Protein AF-A0A8H3IKP8-F1 (afdb_monomer)

pLDDT: mean 83.26, std 14.82, range [38.84, 97.38]

Secondary structure (DSSP, 8-state):
-EEEE-SSSEEE--TTS-GGGGSPPTTSTTTTT--EEEE--TTS-EEEEEEE-SSHHHHHHHHHHHTHHHH-HHHHHHH-S-HHHHHHHHHHTSTTGGGGEEEEPGGGTS-BGGG--TT-SEEE-TT--HHHHHHHHHHHHHHHHH-TTSS--GGGSTTHHHHHHHHHHHHHHHHHHHHHHHHHHHHHHHHHHHHHHHHHHHSSS---

Solvent-accessible surface area (backbone atoms only — not comparable to full-atom values): 11760 Å² total; per-residue (Å²): 112,52,78,56,67,46,88,66,51,54,47,78,50,10,87,55,47,64,74,68,72,80,48,68,51,89,87,39,85,54,36,89,51,52,28,36,43,39,28,57,55,100,80,54,52,48,68,53,35,40,42,40,36,86,47,73,66,36,54,53,50,52,51,53,37,73,41,31,67,80,80,35,51,75,57,47,74,70,33,60,91,54,43,67,46,37,33,47,43,57,40,53,74,30,86,79,55,29,76,22,50,46,80,47,72,28,56,61,60,55,9,44,65,94,60,50,52,75,34,29,35,30,36,33,49,78,94,58,52,73,84,56,38,53,61,51,52,49,52,48,50,53,49,50,74,71,38,86,60,26,59,35,46,63,88,66,26,84,61,49,62,62,51,50,52,50,49,54,51,52,52,48,52,54,53,51,53,54,53,51,56,51,51,53,55,47,53,57,48,56,60,50,56,58,53,57,55,56,55,63,63,67,71,75,77,81,86,131

Mean predicted aligned error: 9.46 Å

Radius of gyration: 23.86 Å; Cα contacts (8 Å, |Δi|>4): 236; chains: 1; bounding box: 37×77×67 Å

Structure (mmCIF, N/CA/C/O backbone):
data_AF-A0A8H3IKP8-F1
#
_entry.id   AF-A0A8H3IKP8-F1
#
loop_
_atom_site.group_PDB
_atom_site.id
_atom_site.type_symbol
_atom_site.label_atom_id
_atom_site.label_alt_id
_atom_site.label_comp_id
_atom_site.label_asym_id
_atom_site.label_entity_id
_atom_site.label_seq_id
_atom_site.pdbx_PDB_ins_code
_atom_site.Cartn_x
_atom_site.Cartn_y
_atom_site.Cartn_z
_atom_site.occupancy
_atom_site.B_iso_or_equiv
_atom_site.auth_seq_id
_atom_site.auth_comp_id
_atom_site.auth_asym_id
_atom_site.auth_atom_id
_atom_site.pdbx_PDB_model_num
ATOM 1 N N . MET A 1 1 ? 2.768 -10.582 9.065 1.00 49.75 1 MET A N 1
ATOM 2 C CA . MET A 1 1 ? 2.981 -9.660 7.931 1.00 49.75 1 MET A CA 1
ATOM 3 C C . MET A 1 1 ? 3.853 -8.552 8.453 1.00 49.75 1 MET A C 1
ATOM 5 O O . MET A 1 1 ? 3.671 -8.185 9.607 1.00 49.75 1 MET A O 1
ATOM 9 N N . GLU A 1 2 ? 4.776 -8.077 7.634 1.00 52.59 2 GLU A N 1
ATOM 10 C CA . GLU A 1 2 ? 5.599 -6.908 7.942 1.00 52.59 2 GLU A CA 1
ATOM 11 C C . GLU A 1 2 ? 5.164 -5.758 7.028 1.00 52.59 2 GLU A C 1
ATOM 13 O O . GLU A 1 2 ? 4.708 -5.990 5.902 1.00 52.59 2 GLU A O 1
ATOM 18 N N . LYS A 1 3 ? 5.223 -4.534 7.557 1.00 59.28 3 LYS A N 1
ATOM 19 C CA . LYS A 1 3 ? 4.848 -3.301 6.859 1.00 59.28 3 LYS A CA 1
ATOM 20 C C . LYS A 1 3 ? 6.128 -2.620 6.378 1.00 59.28 3 LYS A C 1
ATOM 22 O O . LYS A 1 3 ? 6.998 -2.342 7.198 1.00 59.28 3 LYS A O 1
ATOM 27 N N . TRP A 1 4 ? 6.207 -2.331 5.081 1.00 69.56 4 TRP A N 1
ATOM 28 C CA . TRP A 1 4 ? 7.156 -1.358 4.535 1.00 69.56 4 TRP A CA 1
ATOM 29 C C . TRP A 1 4 ? 6.457 -0.003 4.420 1.00 69.56 4 TRP A C 1
ATOM 31 O O . TRP A 1 4 ? 5.271 0.054 4.078 1.00 69.56 4 TRP A O 1
ATOM 41 N N . GLN A 1 5 ? 7.176 1.067 4.735 1.00 53.59 5 GLN A N 1
ATOM 42 C CA . GLN A 1 5 ? 6.699 2.441 4.638 1.00 53.59 5 GLN A CA 1
ATOM 43 C C . GLN A 1 5 ? 7.829 3.307 4.100 1.00 53.59 5 GLN A C 1
ATOM 45 O O . GLN A 1 5 ? 8.953 3.192 4.592 1.00 53.59 5 GLN A O 1
ATOM 50 N N . ASP A 1 6 ? 7.519 4.158 3.125 1.00 55.69 6 ASP A N 1
ATOM 51 C CA . ASP A 1 6 ? 8.499 5.084 2.579 1.00 55.69 6 ASP A CA 1
ATOM 52 C C . ASP A 1 6 ? 8.994 6.067 3.639 1.00 55.69 6 ASP A C 1
ATOM 54 O O . ASP A 1 6 ? 8.251 6.514 4.524 1.00 55.69 6 ASP A O 1
ATOM 58 N N . SER A 1 7 ? 10.285 6.365 3.553 1.00 56.53 7 SER A N 1
ATOM 59 C CA . SER A 1 7 ? 10.972 7.268 4.471 1.00 56.53 7 SER A CA 1
ATOM 60 C C . SER A 1 7 ? 10.666 8.732 4.168 1.00 56.53 7 SER A C 1
ATOM 62 O O . SER A 1 7 ? 10.786 9.584 5.054 1.00 56.53 7 SER A O 1
ATOM 64 N N . ASP A 1 8 ? 10.235 9.045 2.945 1.00 55.50 8 ASP A N 1
ATOM 65 C CA . ASP A 1 8 ? 9.758 10.366 2.594 1.00 55.50 8 ASP A CA 1
ATOM 66 C C . ASP A 1 8 ? 8.257 10.522 2.873 1.00 55.50 8 ASP A C 1
ATOM 68 O O . ASP A 1 8 ? 7.365 9.888 2.318 1.00 55.50 8 ASP A O 1
ATOM 72 N N . ALA A 1 9 ? 7.979 11.443 3.797 1.00 58.16 9 ALA A N 1
ATOM 73 C CA . ALA A 1 9 ? 6.711 12.153 3.868 1.00 58.16 9 ALA A CA 1
ATOM 74 C C . ALA A 1 9 ? 5.462 11.277 4.110 1.00 58.16 9 ALA A C 1
ATOM 76 O O . ALA A 1 9 ? 4.352 11.653 3.726 1.00 58.16 9 ALA A O 1
ATOM 77 N N . THR A 1 10 ? 5.628 10.146 4.806 1.00 72.62 10 THR A N 1
ATOM 78 C CA . THR A 1 10 ? 4.511 9.364 5.343 1.00 72.62 10 THR A CA 1
ATOM 79 C C . THR A 1 10 ? 4.411 9.529 6.862 1.00 72.62 10 THR A C 1
ATOM 81 O O . THR A 1 10 ? 5.275 9.052 7.597 1.00 72.62 10 THR A O 1
ATOM 84 N N . LEU A 1 11 ? 3.348 10.176 7.349 1.00 82.62 11 LEU A N 1
ATOM 85 C CA . LEU A 1 11 ? 3.074 10.351 8.783 1.00 82.62 11 LEU A CA 1
ATOM 86 C C . LEU A 1 11 ? 1.966 9.398 9.238 1.00 82.62 11 LEU A C 1
ATOM 88 O O . LEU A 1 11 ? 0.912 9.321 8.609 1.00 82.62 11 LEU A O 1
ATOM 92 N N . ILE A 1 12 ? 2.190 8.691 10.348 1.00 86.75 12 ILE A N 1
ATOM 93 C CA . ILE A 1 12 ? 1.149 7.885 10.999 1.00 86.75 12 ILE A CA 1
ATOM 94 C C . ILE A 1 12 ? 0.228 8.839 11.760 1.00 86.75 12 ILE A C 1
ATOM 96 O O . ILE A 1 12 ? 0.684 9.557 12.643 1.00 86.75 12 ILE A O 1
ATOM 100 N N . LEU A 1 13 ? -1.057 8.830 11.414 1.00 88.81 13 LEU A N 1
ATOM 101 C CA . LEU A 1 13 ? -2.062 9.719 12.001 1.00 88.81 13 LEU A CA 1
ATOM 102 C C . LEU A 1 13 ? -2.855 9.031 13.110 1.00 88.81 13 LEU A C 1
ATOM 104 O O . LEU A 1 13 ? -3.172 9.644 14.124 1.00 88.81 13 LEU A O 1
ATOM 108 N N . ASN A 1 14 ? -3.160 7.747 12.918 1.00 89.94 14 ASN A N 1
ATOM 109 C CA . ASN A 1 14 ? -3.982 6.979 13.838 1.00 89.94 14 ASN A CA 1
ATOM 110 C C . ASN A 1 14 ? -3.269 5.685 14.262 1.00 89.94 14 ASN A C 1
ATOM 112 O O . ASN A 1 14 ? -3.464 4.636 13.638 1.00 89.94 14 ASN A O 1
ATOM 116 N N . PRO A 1 15 ? -2.449 5.724 15.327 1.00 88.56 15 PRO A N 1
ATOM 117 C CA . PRO A 1 15 ? -1.761 4.537 15.831 1.00 88.56 15 PRO A CA 1
ATOM 118 C C . PRO A 1 15 ? -2.710 3.529 16.503 1.00 88.56 15 PRO A C 1
ATOM 120 O O . PRO A 1 15 ? -2.294 2.407 16.784 1.00 88.56 15 PRO A O 1
ATOM 123 N N . LEU A 1 16 ? -3.973 3.901 16.758 1.00 91.06 16 LEU A N 1
ATOM 124 C CA . LEU A 1 16 ? -4.975 3.029 17.378 1.00 91.06 16 LEU A CA 1
ATOM 125 C C . LEU A 1 16 ? -5.643 2.081 16.376 1.00 91.06 16 LEU A C 1
ATOM 127 O O . LEU A 1 16 ? -6.319 1.141 16.794 1.00 91.06 16 LEU A O 1
ATOM 131 N N . LEU A 1 17 ? -5.450 2.287 15.068 1.00 91.50 17 LEU A N 1
ATOM 132 C CA . LEU A 1 17 ? -5.931 1.356 14.053 1.00 91.50 17 LEU A CA 1
ATOM 133 C C . LEU A 1 17 ? -5.018 0.127 13.964 1.00 91.50 17 LEU A C 1
ATOM 135 O O . LEU A 1 17 ? -3.869 0.232 13.521 1.00 91.50 17 LEU A O 1
ATOM 139 N N . PRO A 1 18 ? -5.517 -1.074 14.303 1.00 92.50 18 PRO A N 1
ATOM 140 C CA . PRO A 1 18 ? -4.727 -2.278 14.160 1.00 92.50 18 PRO A CA 1
ATOM 141 C C . PRO A 1 18 ? -4.522 -2.591 12.679 1.00 92.50 18 PRO A C 1
ATOM 143 O O . PRO A 1 18 ? -5.479 -2.793 11.941 1.00 92.50 18 PRO A O 1
ATOM 146 N N . LEU A 1 19 ? -3.273 -2.766 12.246 1.00 91.75 19 LEU A N 1
ATOM 147 C CA . LEU A 1 19 ? -2.963 -3.120 10.853 1.00 91.75 19 LEU A CA 1
ATOM 148 C C . LEU A 1 19 ? -3.629 -4.426 10.386 1.00 91.75 19 LEU A C 1
ATOM 150 O O . LEU A 1 19 ? -3.845 -4.625 9.191 1.00 91.75 19 LEU A O 1
ATOM 154 N N . HIS A 1 20 ? -3.946 -5.331 11.318 1.00 92.62 20 HIS A N 1
ATOM 155 C CA . HIS A 1 20 ? -4.513 -6.633 10.988 1.00 92.62 20 HIS A CA 1
ATOM 156 C C . HIS A 1 20 ? -5.946 -6.560 10.436 1.00 92.62 20 HIS A C 1
ATOM 158 O O . HIS A 1 20 ? -6.365 -7.512 9.781 1.00 92.62 20 HIS A O 1
ATOM 164 N N . ILE A 1 21 ? -6.675 -5.453 10.645 1.00 94.25 21 ILE A N 1
ATOM 165 C CA . ILE A 1 21 ? -8.042 -5.283 10.120 1.00 94.25 21 ILE A CA 1
ATOM 166 C C . ILE A 1 21 ? -8.062 -5.270 8.591 1.00 94.25 21 ILE A C 1
ATOM 168 O O . ILE A 1 21 ? -9.010 -5.731 7.969 1.00 94.25 21 ILE A O 1
ATOM 172 N N . PHE A 1 22 ? -6.979 -4.802 7.966 1.00 95.00 22 PHE A N 1
ATOM 173 C CA . PHE A 1 22 ? -6.857 -4.761 6.513 1.00 95.00 22 PHE A CA 1
ATOM 174 C C . PHE A 1 22 ? -6.479 -6.114 5.916 1.00 95.00 22 PHE A C 1
ATOM 176 O O . PHE A 1 22 ? -6.423 -6.236 4.698 1.00 95.00 22 PHE A O 1
ATOM 183 N N . LEU A 1 23 ? -6.188 -7.134 6.724 1.00 95.44 23 LEU A N 1
ATOM 184 C CA . LEU A 1 23 ? -5.726 -8.427 6.229 1.00 95.44 23 LEU A CA 1
ATOM 185 C C . LEU A 1 23 ? -6.901 -9.329 5.853 1.00 95.44 23 LEU A C 1
ATOM 187 O O . LEU A 1 23 ? -7.980 -9.204 6.432 1.00 95.44 23 LEU A O 1
ATOM 191 N N . PRO A 1 24 ? -6.713 -10.274 4.913 1.00 94.94 24 PRO A N 1
ATOM 192 C CA . PRO A 1 24 ? -7.747 -11.258 4.638 1.00 94.94 24 PRO A CA 1
ATOM 193 C C . PRO A 1 24 ? -8.059 -12.046 5.921 1.00 94.94 24 PRO A C 1
ATOM 195 O O . PRO A 1 24 ? -7.124 -12.555 6.550 1.00 94.94 24 PRO A O 1
ATOM 198 N N . PRO A 1 25 ? -9.341 -12.213 6.296 1.00 94.19 25 PRO A N 1
ATOM 199 C CA . PRO A 1 25 ? -9.717 -13.066 7.418 1.00 94.19 25 PRO A CA 1
ATOM 200 C C . PRO A 1 25 ? -9.157 -14.482 7.250 1.00 94.19 25 PRO A C 1
ATOM 202 O O . PRO A 1 25 ? -9.079 -14.989 6.134 1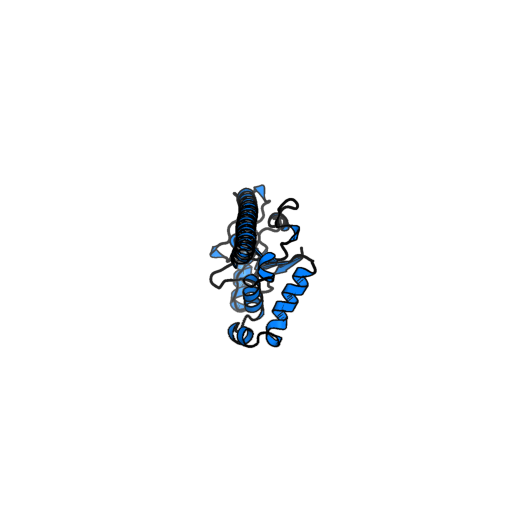.00 94.19 25 PRO A O 1
ATOM 205 N N . ARG A 1 26 ? -8.801 -15.174 8.339 1.00 92.88 26 ARG A N 1
ATOM 206 C CA . ARG A 1 26 ? -8.194 -16.525 8.261 1.00 92.88 26 ARG A CA 1
ATOM 207 C C . ARG A 1 26 ? -9.065 -17.551 7.527 1.00 92.88 26 ARG A C 1
ATOM 209 O O . ARG A 1 26 ? -8.537 -18.470 6.908 1.00 92.88 26 ARG A O 1
ATOM 216 N N . THR A 1 27 ? -10.381 -17.378 7.595 1.00 92.94 27 THR A N 1
ATOM 217 C CA . THR A 1 27 ? -11.397 -18.198 6.921 1.00 92.94 27 THR A CA 1
ATOM 218 C C . THR A 1 27 ? -11.585 -17.834 5.446 1.00 92.94 27 THR A C 1
ATOM 220 O O . THR A 1 27 ? -12.225 -18.575 4.703 1.00 92.94 27 THR A O 1
ATOM 223 N N . HIS A 1 28 ? -11.030 -16.707 4.995 1.00 94.81 28 HIS A N 1
ATOM 224 C CA . HIS A 1 28 ? -11.211 -16.200 3.644 1.00 94.81 28 HIS A CA 1
ATOM 225 C C . HIS A 1 28 ? -10.444 -17.057 2.617 1.00 94.81 28 HIS A C 1
ATOM 227 O O . HIS A 1 28 ? -9.266 -17.362 2.822 1.00 94.81 28 HIS A O 1
ATOM 233 N N . PRO A 1 29 ? -11.034 -17.395 1.452 1.00 93.88 29 PRO A N 1
ATOM 234 C CA . PRO A 1 29 ? -10.401 -18.267 0.456 1.00 93.88 29 PRO A CA 1
ATOM 235 C C . PRO A 1 29 ? -9.089 -17.717 -0.129 1.00 93.88 29 PRO A C 1
ATOM 237 O O . PRO A 1 29 ? -8.251 -18.494 -0.592 1.00 93.88 29 PRO A O 1
ATOM 240 N N . LEU A 1 30 ? -8.890 -16.392 -0.114 1.00 94.00 30 LEU A N 1
ATOM 241 C CA . LEU A 1 30 ? -7.623 -15.773 -0.527 1.00 94.00 30 LEU A CA 1
ATOM 242 C C . LEU A 1 30 ? -6.547 -15.783 0.563 1.00 94.00 30 LEU A C 1
ATOM 244 O O . LEU A 1 30 ? -5.373 -15.710 0.213 1.00 94.00 30 LEU A O 1
ATOM 248 N N . HIS A 1 31 ? -6.895 -15.941 1.846 1.00 94.62 31 HIS A N 1
ATOM 249 C CA . HIS A 1 31 ? -5.927 -15.893 2.946 1.00 94.62 31 HIS A CA 1
ATOM 250 C C . HIS A 1 31 ? -4.665 -16.745 2.716 1.00 94.62 31 HIS A C 1
ATOM 252 O O . HIS A 1 31 ? -3.575 -16.220 2.919 1.00 94.62 31 HIS A O 1
ATOM 258 N N . PRO A 1 32 ? -4.718 -18.013 2.256 1.00 93.25 32 PRO A N 1
ATOM 259 C CA . PRO A 1 32 ? -3.500 -18.800 2.033 1.00 93.25 32 PRO A CA 1
ATOM 260 C C . PRO A 1 32 ? -2.679 -18.376 0.803 1.00 93.25 32 PRO A C 1
ATOM 262 O O . PRO A 1 32 ? -1.524 -18.773 0.693 1.00 93.25 32 PRO A O 1
ATOM 265 N N . ARG A 1 33 ? -3.252 -17.606 -0.129 1.00 92.12 33 ARG A N 1
ATOM 266 C CA . ARG A 1 33 ? -2.621 -17.259 -1.417 1.00 92.12 33 ARG A CA 1
ATOM 267 C C . ARG A 1 33 ? -2.142 -15.817 -1.484 1.00 92.12 33 ARG A C 1
ATOM 269 O O . ARG A 1 33 ? -1.194 -15.540 -2.212 1.00 92.12 33 ARG A O 1
ATOM 276 N N . THR A 1 34 ? -2.782 -14.923 -0.739 1.00 95.94 34 THR A N 1
ATOM 277 C CA . THR A 1 34 ? -2.392 -13.521 -0.668 1.00 95.94 34 THR A CA 1
ATOM 278 C C . THR A 1 34 ? -1.019 -13.403 -0.026 1.00 95.94 34 THR A C 1
ATOM 280 O O . THR A 1 34 ? -0.799 -13.864 1.101 1.00 95.94 34 THR A O 1
ATOM 283 N N . TYR A 1 35 ? -0.102 -12.782 -0.757 1.00 95.69 35 TYR A N 1
ATOM 284 C CA . TYR A 1 35 ? 1.237 -12.468 -0.284 1.00 95.69 35 TYR A CA 1
ATOM 285 C C . TYR A 1 35 ? 1.574 -10.977 -0.390 1.00 95.69 35 TYR A C 1
ATOM 287 O O . TYR A 1 35 ? 2.489 -10.535 0.300 1.00 95.69 35 TYR A O 1
ATOM 295 N N . LEU A 1 36 ? 0.813 -10.213 -1.183 1.00 96.00 36 LEU A N 1
ATOM 296 C CA . LEU A 1 36 ? 0.945 -8.766 -1.328 1.00 96.00 36 LEU A CA 1
ATOM 297 C C . LEU A 1 36 ? -0.436 -8.096 -1.253 1.00 96.00 36 LEU A C 1
ATOM 299 O O . LEU A 1 36 ? -1.330 -8.441 -2.031 1.00 96.00 36 LEU A O 1
ATOM 303 N N . LEU A 1 37 ? -0.598 -7.134 -0.341 1.00 95.94 37 LEU A N 1
ATOM 304 C CA . LEU A 1 37 ? -1.658 -6.124 -0.431 1.00 95.94 37 LEU A CA 1
ATOM 305 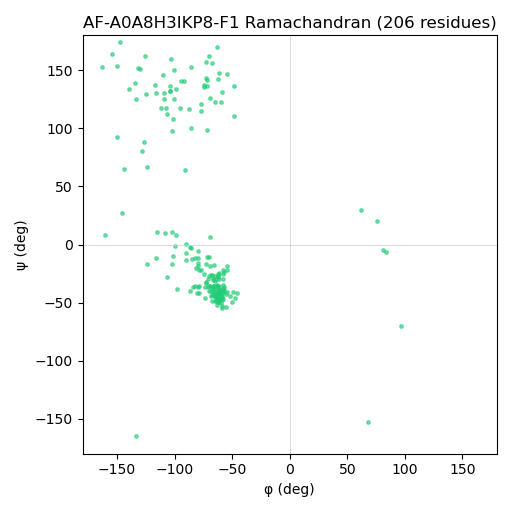C C . LEU A 1 37 ? -1.033 -4.814 -0.886 1.00 9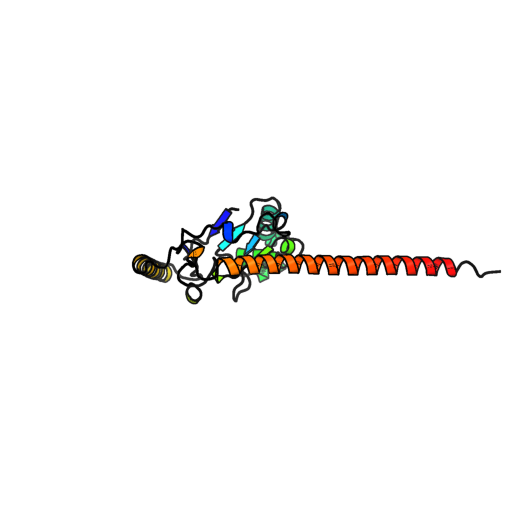5.94 37 LEU A C 1
ATOM 307 O O . LEU A 1 37 ? -0.004 -4.390 -0.354 1.00 95.94 37 LEU A O 1
ATOM 311 N N . THR A 1 38 ? -1.660 -4.186 -1.868 1.00 93.94 38 THR A N 1
ATOM 312 C CA . THR A 1 38 ? -1.181 -2.939 -2.455 1.00 93.94 38 THR A CA 1
ATOM 313 C C . THR A 1 38 ? -2.350 -2.064 -2.914 1.00 93.94 38 THR A C 1
ATOM 315 O O . THR A 1 38 ? -3.511 -2.468 -2.831 1.00 93.94 38 THR A O 1
ATOM 318 N N . THR A 1 39 ? -2.063 -0.848 -3.364 1.00 92.69 39 THR A N 1
ATOM 319 C CA . THR A 1 39 ? -3.046 0.178 -3.721 1.00 92.69 39 THR A CA 1
ATOM 320 C C . THR A 1 39 ? -2.737 0.754 -5.091 1.00 92.69 39 THR A C 1
ATOM 322 O O . THR A 1 39 ? -1.573 0.832 -5.483 1.00 92.69 39 THR A O 1
ATOM 325 N N . ARG A 1 40 ? -3.780 1.205 -5.792 1.00 89.62 40 ARG A N 1
ATOM 326 C CA . ARG A 1 40 ? -3.637 1.940 -7.051 1.00 89.62 40 ARG A CA 1
ATOM 327 C C . ARG A 1 40 ? -3.796 3.439 -6.853 1.00 89.62 40 ARG A C 1
ATOM 329 O O . ARG A 1 40 ? -4.563 3.878 -5.995 1.00 89.62 40 ARG A O 1
ATOM 336 N N . ASP A 1 41 ? -3.118 4.200 -7.695 1.00 84.69 41 ASP A N 1
ATOM 337 C CA . ASP A 1 41 ? -3.307 5.633 -7.883 1.00 84.69 41 ASP A CA 1
ATOM 338 C C . ASP A 1 41 ? -3.368 5.970 -9.388 1.00 84.69 41 ASP A C 1
ATOM 340 O O . ASP A 1 41 ? -3.555 5.082 -10.223 1.00 84.69 41 ASP A O 1
ATOM 344 N N . HIS A 1 42 ? -3.228 7.251 -9.742 1.00 78.56 42 HIS A N 1
ATOM 345 C CA . HIS A 1 42 ? -3.228 7.699 -11.137 1.00 78.56 42 HIS A CA 1
ATOM 346 C C . HIS A 1 42 ? -2.024 7.181 -11.951 1.00 78.56 42 HIS A C 1
ATOM 348 O O . HIS A 1 42 ? -2.108 7.154 -13.175 1.00 78.56 42 HIS A O 1
ATOM 354 N N . ASN A 1 43 ? -0.958 6.714 -11.291 1.00 77.31 43 ASN A N 1
ATOM 355 C CA . ASN A 1 43 ? 0.238 6.127 -11.902 1.00 77.31 43 ASN A CA 1
ATOM 356 C C . ASN A 1 43 ? 0.214 4.586 -11.894 1.00 77.31 43 ASN A C 1
ATOM 358 O O . ASN A 1 43 ? 1.192 3.936 -12.260 1.00 77.31 43 ASN A O 1
ATOM 362 N N . GLY A 1 44 ? -0.908 3.974 -11.503 1.00 84.38 44 GLY A N 1
ATOM 363 C CA . GLY A 1 44 ? -1.105 2.529 -11.528 1.00 84.38 44 GLY A CA 1
ATOM 364 C C . GLY A 1 44 ? -0.833 1.866 -10.183 1.00 84.38 44 GLY A C 1
ATOM 365 O O . GLY A 1 44 ? -1.782 1.398 -9.562 1.00 84.38 44 GLY A O 1
ATOM 366 N N . LEU A 1 45 ? 0.423 1.795 -9.745 1.00 86.69 45 LEU A N 1
ATOM 367 C CA . LEU A 1 45 ? 0.835 1.272 -8.435 1.00 86.69 45 LEU A CA 1
ATOM 368 C C . LEU A 1 45 ? 1.488 2.400 -7.641 1.00 86.69 45 LEU A C 1
ATOM 370 O O . LEU A 1 45 ? 2.353 3.080 -8.176 1.00 86.69 45 LEU A O 1
ATOM 374 N N . ASN A 1 46 ? 1.158 2.508 -6.355 1.00 82.31 46 ASN A N 1
ATOM 375 C CA . ASN A 1 46 ? 1.929 3.313 -5.415 1.00 82.31 46 ASN A CA 1
ATOM 376 C C . ASN A 1 46 ? 2.622 2.385 -4.404 1.00 82.31 46 ASN A C 1
ATOM 378 O O . ASN A 1 46 ? 1.936 1.664 -3.674 1.00 82.31 46 ASN A O 1
ATOM 382 N N . THR A 1 47 ? 3.958 2.377 -4.381 1.00 82.69 47 THR A N 1
ATOM 383 C CA . THR A 1 47 ? 4.762 1.520 -3.485 1.00 82.69 47 THR A CA 1
ATOM 384 C C . THR A 1 47 ? 5.092 2.147 -2.134 1.00 82.69 47 THR A C 1
ATOM 386 O O . THR A 1 47 ? 5.713 1.471 -1.314 1.00 82.69 47 THR A O 1
ATOM 389 N N . GLY A 1 48 ? 4.642 3.376 -1.855 1.00 80.69 48 GLY A N 1
ATOM 390 C CA . GLY A 1 48 ? 5.005 4.075 -0.617 1.00 80.69 48 GLY A CA 1
ATOM 391 C C . GLY A 1 48 ? 4.545 3.353 0.651 1.00 80.69 48 GLY A C 1
ATOM 392 O O . GLY A 1 48 ? 5.216 3.387 1.679 1.00 80.69 48 GLY A O 1
ATOM 393 N N . VAL A 1 49 ? 3.442 2.604 0.577 1.00 88.12 49 VAL A N 1
ATOM 394 C CA . VAL A 1 49 ? 3.057 1.637 1.610 1.00 88.12 49 VAL A CA 1
ATOM 395 C C . VAL A 1 49 ? 2.646 0.337 0.932 1.00 88.12 49 VAL A C 1
ATOM 397 O O . VAL A 1 49 ? 1.963 0.336 -0.092 1.00 88.12 49 VAL A O 1
ATOM 400 N N . LEU A 1 50 ? 3.046 -0.795 1.508 1.00 91.06 50 LEU A N 1
ATOM 401 C CA . LEU A 1 50 ? 2.610 -2.122 1.074 1.00 91.06 50 LEU A CA 1
ATOM 402 C C . LEU A 1 50 ? 2.581 -3.101 2.248 1.00 91.06 50 LEU A C 1
ATOM 404 O O . LEU A 1 50 ? 3.324 -2.959 3.222 1.00 91.06 50 LEU A O 1
ATOM 408 N N . PHE A 1 51 ? 1.736 -4.128 2.139 1.00 94.25 51 PHE A N 1
ATOM 409 C CA . PHE A 1 51 ? 1.721 -5.237 3.089 1.00 94.25 51 PHE A CA 1
ATOM 410 C C . PHE A 1 51 ? 2.300 -6.471 2.425 1.00 94.25 51 PHE A C 1
ATOM 412 O O . PHE A 1 51 ? 1.712 -7.012 1.483 1.00 94.25 51 PHE A O 1
ATOM 419 N N . LEU A 1 52 ? 3.416 -6.955 2.965 1.00 94.94 52 LEU A N 1
ATOM 420 C CA . LEU A 1 52 ? 4.055 -8.170 2.492 1.00 94.94 52 LEU A CA 1
ATOM 421 C C . LEU A 1 52 ? 3.886 -9.295 3.513 1.00 94.94 52 LEU A C 1
ATOM 423 O O . LEU A 1 52 ? 4.153 -9.170 4.716 1.00 94.94 52 LEU A O 1
ATOM 427 N N . ARG A 1 53 ? 3.437 -10.452 3.032 1.00 95.06 53 ARG A N 1
ATOM 428 C CA . ARG A 1 53 ? 3.423 -11.667 3.843 1.00 95.06 53 ARG A CA 1
ATOM 429 C C . ARG A 1 53 ? 4.834 -12.216 3.973 1.00 95.06 53 ARG A C 1
ATOM 431 O O . ARG A 1 53 ? 5.518 -12.378 2.973 1.00 95.06 53 ARG A O 1
ATOM 438 N N . ILE A 1 54 ? 5.230 -12.620 5.174 1.00 93.00 54 ILE A N 1
ATOM 439 C CA . ILE A 1 54 ? 6.440 -13.426 5.358 1.00 93.00 54 ILE A CA 1
ATOM 440 C C . ILE A 1 54 ? 6.136 -14.828 4.818 1.00 93.00 54 ILE A C 1
ATOM 442 O O . ILE A 1 54 ? 5.424 -15.610 5.451 1.00 93.00 54 ILE A O 1
ATOM 446 N N . HIS A 1 55 ? 6.557 -15.095 3.583 1.00 91.31 55 HIS A N 1
ATOM 447 C CA . HIS A 1 55 ? 6.265 -16.332 2.865 1.00 91.31 55 HIS A CA 1
ATOM 448 C C . HIS A 1 55 ? 7.211 -16.503 1.671 1.00 91.31 55 HIS A C 1
ATOM 450 O O . HIS A 1 55 ? 7.649 -15.519 1.073 1.00 91.31 55 HIS A O 1
ATOM 456 N N . GLN A 1 56 ? 7.474 -17.746 1.260 1.00 94.06 56 GLN A N 1
ATOM 457 C CA . GLN A 1 56 ? 8.399 -18.042 0.157 1.00 94.06 56 GLN A CA 1
ATOM 458 C C . GLN A 1 56 ? 7.985 -17.363 -1.164 1.00 94.06 56 GLN A C 1
ATOM 460 O O . GLN A 1 56 ? 8.829 -16.937 -1.946 1.00 94.06 56 GLN A O 1
ATOM 465 N N . GLN A 1 57 ? 6.682 -17.246 -1.420 1.00 94.31 57 GLN A N 1
ATOM 466 C CA . GLN A 1 57 ? 6.129 -16.625 -2.627 1.00 94.31 57 GLN A CA 1
ATOM 467 C C . GLN A 1 57 ? 6.419 -15.123 -2.669 1.00 94.31 57 GLN A C 1
ATOM 469 O O . GLN A 1 57 ? 6.715 -14.609 -3.741 1.00 94.31 57 GLN A O 1
ATOM 474 N N . SER A 1 58 ? 6.405 -14.447 -1.520 1.00 95.31 58 SER A N 1
ATOM 475 C CA . SER A 1 58 ? 6.785 -13.037 -1.411 1.00 95.31 58 SER A CA 1
ATOM 476 C C . SER A 1 58 ? 8.249 -12.833 -1.774 1.00 95.31 58 SER A C 1
ATOM 478 O O . SER A 1 58 ? 8.571 -11.950 -2.558 1.00 95.31 58 SER A O 1
ATOM 480 N N . LEU A 1 59 ? 9.132 -13.702 -1.270 1.00 95.19 59 LEU A N 1
ATOM 481 C CA . LEU A 1 59 ? 10.551 -13.656 -1.616 1.00 95.19 59 LEU A CA 1
ATOM 482 C C . LEU A 1 59 ? 10.762 -13.891 -3.115 1.00 95.19 59 LEU A C 1
ATOM 484 O O . LEU A 1 59 ? 11.476 -13.133 -3.761 1.00 95.19 59 LEU A O 1
ATOM 488 N N . LYS A 1 60 ? 10.099 -14.901 -3.691 1.00 96.12 60 LYS A N 1
ATOM 489 C CA . LYS A 1 60 ? 10.146 -15.161 -5.139 1.00 96.12 60 LYS A CA 1
ATOM 490 C C . LYS A 1 60 ? 9.664 -13.958 -5.950 1.00 96.12 60 LYS A C 1
ATOM 492 O O . LYS A 1 60 ? 10.264 -13.655 -6.972 1.00 96.12 60 LYS A O 1
ATOM 497 N N . PHE A 1 61 ? 8.611 -13.285 -5.491 1.00 95.75 61 PHE A N 1
ATOM 498 C CA . PHE A 1 61 ? 8.081 -12.086 -6.131 1.00 95.75 61 PHE A CA 1
ATOM 499 C C . PHE A 1 61 ? 9.090 -10.929 -6.104 1.00 95.75 61 PHE A C 1
ATOM 501 O O . PHE A 1 61 ? 9.368 -10.348 -7.147 1.00 95.75 61 PHE A O 1
ATOM 508 N N . LEU A 1 62 ? 9.696 -10.642 -4.946 1.00 95.06 62 LEU A N 1
ATOM 509 C CA . LEU A 1 62 ? 10.718 -9.596 -4.826 1.00 95.06 62 LEU A CA 1
ATOM 510 C C . LEU A 1 62 ? 11.968 -9.913 -5.658 1.00 95.06 62 LEU A C 1
ATOM 512 O O . LEU A 1 62 ? 12.467 -9.050 -6.372 1.00 95.06 62 LEU A O 1
ATOM 516 N N . LEU A 1 63 ? 12.439 -11.162 -5.632 1.00 95.75 63 LEU A N 1
ATOM 517 C CA . LEU A 1 63 ? 13.561 -11.602 -6.466 1.00 95.75 63 LEU A CA 1
ATOM 518 C C . LEU A 1 63 ? 13.241 -11.470 -7.957 1.00 95.75 63 LEU A C 1
ATOM 520 O O . LEU A 1 63 ? 14.098 -11.053 -8.732 1.00 95.75 63 LEU A O 1
ATOM 524 N N . ALA A 1 64 ? 12.016 -11.797 -8.370 1.00 94.88 64 ALA A N 1
ATOM 525 C CA . ALA A 1 64 ? 11.584 -11.610 -9.749 1.00 94.88 64 ALA A CA 1
ATOM 526 C C . ALA A 1 64 ? 11.599 -10.128 -10.148 1.00 94.88 64 ALA A C 1
ATOM 528 O O . ALA A 1 64 ? 12.057 -9.826 -11.245 1.00 94.88 64 ALA A O 1
ATOM 529 N N . ALA A 1 65 ? 11.163 -9.223 -9.262 1.00 94.00 65 ALA A N 1
ATOM 530 C CA . ALA A 1 65 ? 11.168 -7.780 -9.513 1.00 94.00 65 ALA A CA 1
ATOM 531 C C . ALA A 1 65 ? 12.601 -7.246 -9.658 1.00 94.00 65 ALA A C 1
ATOM 533 O O . ALA A 1 65 ? 12.924 -6.590 -10.644 1.00 94.00 65 ALA A O 1
ATOM 534 N N . LEU A 1 66 ? 13.486 -7.606 -8.724 1.00 93.12 66 LEU A N 1
ATOM 535 C CA . LEU A 1 66 ? 14.890 -7.177 -8.724 1.00 93.12 66 LEU A CA 1
ATOM 536 C C . LEU A 1 66 ? 15.698 -7.752 -9.892 1.00 93.12 66 LEU A C 1
ATOM 538 O O . LEU A 1 66 ? 16.655 -7.136 -10.346 1.00 93.12 66 LEU A O 1
ATOM 542 N N . SER A 1 67 ? 15.327 -8.935 -10.383 1.00 94.06 67 SER A N 1
ATOM 543 C CA . SER A 1 67 ? 16.031 -9.589 -11.489 1.00 94.06 67 SER A CA 1
ATOM 544 C C . SER A 1 67 ? 15.542 -9.166 -12.873 1.00 94.06 67 SER A C 1
ATOM 546 O O . SER A 1 67 ? 16.138 -9.611 -13.852 1.00 94.06 67 SER A O 1
ATOM 548 N N . ILE A 1 68 ? 14.522 -8.299 -12.990 1.00 92.75 68 ILE A N 1
ATOM 549 C CA . ILE A 1 68 ? 14.031 -7.784 -14.285 1.00 92.75 68 ILE A CA 1
ATOM 550 C C . ILE A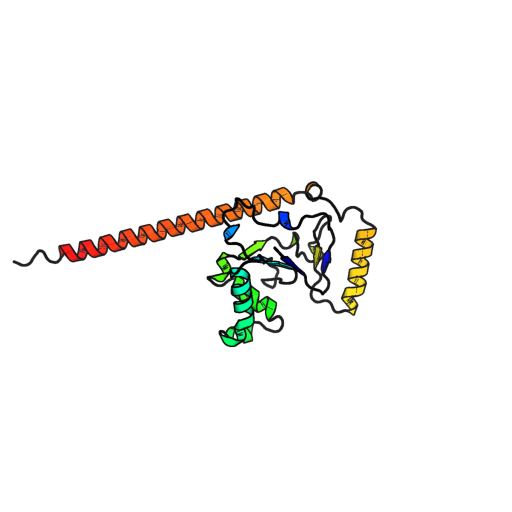 1 68 ? 15.163 -7.335 -15.230 1.00 92.75 68 ILE A C 1
ATOM 552 O O . ILE A 1 68 ? 15.089 -7.714 -16.400 1.00 92.75 68 ILE A O 1
ATOM 556 N N . PRO A 1 69 ? 16.235 -6.639 -14.790 1.00 90.38 69 PRO A N 1
ATOM 557 C CA . PRO A 1 69 ? 17.298 -6.212 -15.702 1.00 90.38 69 PRO A CA 1
ATOM 558 C C . PRO A 1 69 ? 18.028 -7.393 -16.363 1.00 90.38 69 PRO A C 1
ATOM 560 O O . PRO A 1 69 ? 18.565 -7.261 -17.458 1.00 90.38 69 PRO A O 1
ATOM 563 N N . LEU A 1 70 ? 18.027 -8.568 -15.720 1.00 91.38 70 LEU A N 1
ATOM 564 C CA . LEU A 1 70 ? 18.703 -9.772 -16.206 1.00 91.38 70 LEU A CA 1
ATOM 565 C C . LEU A 1 70 ? 17.865 -10.561 -17.216 1.00 91.38 70 LEU A C 1
ATOM 567 O O . LEU A 1 70 ? 18.421 -11.147 -18.140 1.00 91.38 70 LEU A O 1
ATOM 571 N N . TRP A 1 71 ? 16.542 -10.624 -17.033 1.00 91.00 71 TRP A N 1
ATOM 572 C CA . TRP A 1 71 ? 15.675 -11.510 -17.826 1.00 91.00 71 TRP A CA 1
ATOM 573 C C . TRP A 1 71 ? 14.643 -10.781 -18.696 1.00 91.00 71 TRP A C 1
ATOM 575 O O . TRP A 1 71 ? 14.036 -11.404 -19.565 1.00 91.00 71 TRP A O 1
ATOM 585 N N . ALA A 1 72 ? 14.440 -9.478 -18.496 1.00 88.62 72 ALA A N 1
ATOM 586 C CA . ALA A 1 72 ? 13.570 -8.636 -19.314 1.00 88.62 72 ALA A CA 1
ATOM 587 C C . ALA A 1 72 ? 14.147 -7.212 -19.475 1.00 88.62 72 ALA A C 1
ATOM 589 O O . ALA A 1 72 ? 13.521 -6.242 -19.042 1.00 88.62 72 ALA A O 1
ATOM 590 N N . PRO A 1 73 ? 15.309 -7.059 -20.136 1.00 88.19 73 PRO A N 1
ATOM 591 C CA . PRO A 1 73 ? 15.953 -5.755 -20.321 1.00 88.19 73 PRO A CA 1
ATOM 592 C C . PRO A 1 73 ? 15.103 -4.769 -21.141 1.00 88.19 73 PRO A C 1
ATOM 594 O O . PRO A 1 73 ? 15.193 -3.561 -20.954 1.00 88.19 73 PRO A O 1
ATOM 597 N N . ASP A 1 74 ? 14.233 -5.254 -22.035 1.00 89.56 74 ASP A N 1
ATOM 598 C CA . ASP A 1 74 ? 13.284 -4.382 -22.744 1.00 89.56 74 ASP A CA 1
ATOM 599 C C . ASP A 1 74 ? 12.233 -3.784 -21.804 1.00 89.56 74 ASP A C 1
ATOM 601 O O . ASP A 1 74 ? 11.851 -2.625 -21.960 1.00 89.56 74 ASP A O 1
ATOM 605 N N . LEU A 1 75 ? 11.784 -4.567 -20.816 1.00 86.62 75 LEU A N 1
ATOM 606 C CA . LEU A 1 75 ? 10.873 -4.084 -19.786 1.00 86.62 75 LEU A CA 1
ATOM 607 C C . LEU A 1 75 ? 11.593 -3.068 -18.906 1.00 86.62 75 LEU A C 1
ATOM 609 O O . LEU A 1 75 ? 11.058 -1.985 -18.723 1.00 86.62 75 LEU A O 1
ATOM 613 N N . GLU A 1 76 ? 12.799 -3.378 -18.427 1.00 86.94 76 GLU A N 1
ATOM 614 C CA . GLU A 1 76 ? 13.619 -2.470 -17.612 1.00 86.94 76 GLU A CA 1
ATOM 615 C C . GLU A 1 76 ? 13.751 -1.079 -18.244 1.00 86.94 76 GLU A C 1
ATOM 617 O O . GLU A 1 76 ? 13.399 -0.088 -17.605 1.00 86.94 76 GLU A O 1
ATOM 622 N N . ARG A 1 77 ? 14.105 -1.010 -19.533 1.00 85.44 77 ARG A N 1
ATOM 623 C CA . ARG A 1 77 ? 14.183 0.256 -20.282 1.00 85.44 77 ARG A CA 1
ATOM 624 C C . ARG A 1 77 ? 12.880 1.064 -20.306 1.00 85.44 77 ARG A C 1
ATOM 626 O O . ARG A 1 77 ? 12.928 2.276 -20.494 1.00 85.44 77 ARG A O 1
ATOM 633 N N . SER A 1 78 ? 11.728 0.419 -20.120 1.00 84.00 78 SER A N 1
ATOM 634 C CA . SER A 1 78 ? 10.413 1.075 -20.061 1.00 84.00 78 SER A CA 1
ATOM 635 C C . SER A 1 78 ? 9.979 1.508 -18.654 1.00 84.00 78 SER A C 1
ATOM 637 O O . SER A 1 78 ? 9.032 2.282 -18.540 1.00 84.00 78 SER A O 1
ATOM 639 N N . LEU A 1 79 ? 10.646 1.042 -17.587 1.00 82.75 79 LEU A N 1
ATOM 640 C CA . LEU A 1 79 ? 10.232 1.302 -16.198 1.00 82.75 79 LEU A CA 1
ATOM 641 C C . LEU A 1 79 ? 10.643 2.691 -15.677 1.00 82.75 79 LEU A C 1
ATOM 643 O O . LEU A 1 79 ? 10.080 3.162 -14.690 1.00 82.75 79 LEU A O 1
ATOM 647 N N . GLY A 1 80 ? 11.572 3.374 -16.351 1.00 76.56 80 GLY A N 1
ATOM 648 C CA . GLY A 1 80 ? 11.976 4.739 -16.008 1.00 76.56 80 GLY A CA 1
ATOM 649 C C . GLY A 1 80 ? 12.733 4.851 -14.676 1.00 76.56 80 GLY A C 1
ATOM 650 O O . GLY A 1 80 ? 13.419 3.924 -14.258 1.00 76.56 80 GLY A O 1
ATOM 651 N N . TRP A 1 81 ? 12.640 6.022 -14.031 1.00 67.50 81 TRP A N 1
ATOM 652 C CA . TRP A 1 81 ? 13.419 6.369 -12.829 1.00 67.50 81 TRP A CA 1
ATOM 653 C C . TRP A 1 81 ? 12.968 5.647 -11.549 1.00 67.50 81 TRP A C 1
ATOM 655 O O . TRP A 1 81 ? 13.802 5.332 -10.705 1.00 67.50 81 TRP A O 1
ATOM 665 N N . SER A 1 82 ? 11.677 5.346 -11.401 1.00 78.62 82 SER A N 1
ATOM 666 C CA . SER A 1 82 ? 11.135 4.613 -10.243 1.00 78.62 82 SER A CA 1
ATOM 667 C C . SER A 1 82 ? 11.122 3.114 -10.528 1.00 78.62 82 SER A C 1
ATOM 669 O O . SER A 1 82 ? 10.063 2.493 -10.656 1.00 78.62 82 SER A O 1
ATOM 671 N N . PHE A 1 83 ? 12.320 2.553 -10.708 1.00 85.00 83 PHE A N 1
ATOM 672 C CA . PHE A 1 83 ? 12.499 1.174 -11.156 1.00 85.00 83 PHE A CA 1
ATOM 673 C C . PHE A 1 83 ? 11.776 0.165 -10.253 1.00 85.00 83 PHE A C 1
ATOM 675 O O . PHE A 1 83 ? 11.124 -0.745 -10.754 1.00 85.00 83 PHE A O 1
ATOM 682 N N . ASP A 1 84 ? 11.850 0.334 -8.934 1.00 85.38 84 ASP A N 1
ATOM 683 C CA . ASP A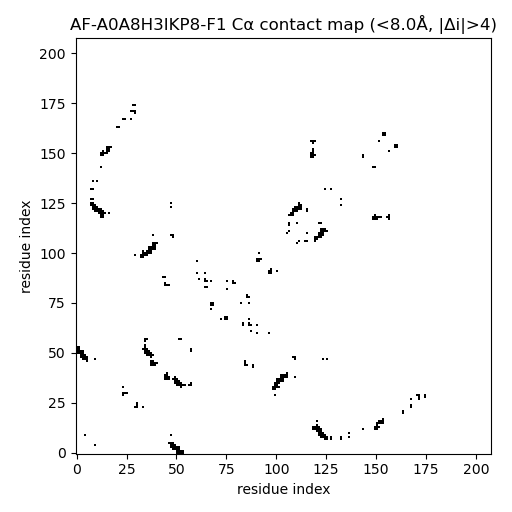 1 84 ? 11.207 -0.528 -7.942 1.00 85.38 84 ASP A CA 1
ATOM 684 C C . ASP A 1 84 ? 9.673 -0.520 -8.072 1.00 85.38 84 ASP A C 1
ATOM 686 O O . ASP A 1 84 ? 9.055 -1.586 -8.176 1.00 85.38 84 ASP A O 1
ATOM 690 N N . GLN A 1 85 ? 9.060 0.666 -8.157 1.00 88.81 85 GLN A N 1
ATOM 691 C CA . GLN A 1 85 ? 7.620 0.817 -8.351 1.00 88.81 85 GLN A CA 1
ATOM 692 C C . GLN A 1 85 ? 7.188 0.221 -9.690 1.00 88.81 85 GLN A C 1
ATOM 694 O O . GLN A 1 85 ? 6.251 -0.578 -9.742 1.00 88.81 85 GLN A O 1
ATOM 699 N N . GLY A 1 86 ? 7.895 0.552 -10.771 1.00 90.12 86 GLY A N 1
ATOM 700 C CA . GLY A 1 86 ? 7.607 0.027 -12.103 1.00 90.12 86 GLY A CA 1
ATOM 701 C C . GLY A 1 86 ? 7.728 -1.500 -12.167 1.00 90.12 86 GLY A C 1
ATOM 702 O O . GLY A 1 86 ? 6.848 -2.180 -12.700 1.00 90.12 86 GLY A O 1
ATOM 703 N N . ALA A 1 87 ? 8.782 -2.055 -11.569 1.00 91.88 87 ALA A N 1
ATOM 704 C CA . ALA A 1 87 ? 9.045 -3.488 -11.529 1.00 91.88 87 ALA A CA 1
ATOM 705 C C . ALA A 1 87 ? 7.937 -4.244 -10.790 1.00 91.88 87 ALA A C 1
ATOM 707 O O . ALA A 1 87 ? 7.387 -5.222 -11.307 1.00 91.88 87 ALA A O 1
ATOM 708 N N . ILE A 1 88 ? 7.577 -3.775 -9.593 1.00 93.69 88 ILE A N 1
ATOM 709 C CA . ILE A 1 88 ? 6.510 -4.378 -8.791 1.00 93.69 88 ILE A CA 1
ATOM 710 C C . ILE A 1 88 ? 5.172 -4.259 -9.529 1.00 93.69 88 ILE A C 1
ATOM 712 O O . ILE A 1 88 ? 4.436 -5.246 -9.600 1.00 93.69 88 ILE A O 1
ATOM 716 N N . ALA A 1 89 ? 4.874 -3.106 -10.137 1.00 92.62 89 ALA A N 1
ATOM 717 C CA . ALA A 1 89 ? 3.641 -2.885 -10.893 1.00 92.62 89 ALA A CA 1
ATOM 718 C C . ALA A 1 89 ? 3.502 -3.881 -12.048 1.00 92.62 89 ALA A C 1
ATOM 720 O O . ALA A 1 89 ? 2.471 -4.547 -12.173 1.00 92.62 89 ALA A O 1
ATOM 721 N N . ALA A 1 90 ? 4.569 -4.055 -12.831 1.00 91.75 90 ALA A N 1
ATOM 722 C CA . ALA A 1 90 ? 4.593 -4.982 -13.955 1.00 91.75 90 ALA A CA 1
ATOM 723 C C . ALA A 1 90 ? 4.334 -6.434 -13.518 1.00 91.75 90 ALA A C 1
ATOM 725 O O . ALA A 1 90 ? 3.623 -7.180 -14.199 1.00 91.75 90 ALA A O 1
ATOM 726 N N . LEU A 1 91 ? 4.875 -6.852 -12.368 1.00 94.38 91 LEU A N 1
ATOM 727 C CA . LEU A 1 91 ? 4.621 -8.192 -11.839 1.00 94.38 91 LEU A CA 1
ATOM 728 C C . LEU A 1 91 ? 3.218 -8.341 -11.255 1.00 94.38 91 LEU A C 1
ATOM 730 O O . LEU A 1 91 ? 2.607 -9.394 -11.432 1.00 94.38 91 LEU A O 1
ATOM 734 N N . CYS A 1 92 ? 2.671 -7.314 -10.605 1.00 94.81 92 CYS A N 1
ATOM 735 C CA . CYS A 1 92 ? 1.314 -7.359 -10.058 1.00 94.81 92 CYS A CA 1
ATOM 736 C C . CYS A 1 92 ? 0.241 -7.650 -11.121 1.00 94.81 92 CYS A C 1
ATOM 738 O O . CYS A 1 92 ? -0.836 -8.148 -10.786 1.00 94.81 92 CYS A O 1
ATOM 740 N N . GLU A 1 93 ? 0.535 -7.384 -12.393 1.00 91.44 93 GLU A N 1
ATOM 741 C CA . GLU A 1 93 ? -0.369 -7.615 -13.522 1.00 91.44 93 GLU A CA 1
ATOM 742 C C . GLU A 1 93 ? -0.049 -8.892 -14.314 1.00 91.44 93 GLU A C 1
ATOM 744 O O . GLU A 1 93 ? -0.858 -9.344 -15.127 1.00 91.44 93 GLU A O 1
ATOM 749 N N . ARG A 1 94 ? 1.090 -9.540 -14.044 1.00 91.56 94 ARG A N 1
ATOM 750 C CA . ARG A 1 94 ? 1.579 -10.692 -14.810 1.00 91.56 94 ARG A CA 1
ATOM 751 C C . ARG A 1 94 ? 1.358 -12.013 -14.075 1.00 91.56 94 ARG A C 1
ATOM 753 O O . ARG A 1 94 ? 1.640 -12.157 -12.891 1.00 91.56 94 ARG A O 1
ATOM 760 N N . GLU A 1 95 ? 0.904 -13.031 -14.797 1.00 92.31 95 GLU A N 1
ATOM 761 C CA . GLU A 1 95 ? 0.858 -14.405 -14.286 1.00 92.31 95 GLU A CA 1
ATOM 762 C C . GLU A 1 95 ? 2.279 -15.009 -14.197 1.00 92.31 95 GLU A C 1
ATOM 764 O O . GLU A 1 95 ? 3.105 -14.756 -15.073 1.00 92.31 95 GLU A O 1
ATOM 769 N N . PRO A 1 96 ? 2.588 -15.828 -13.175 1.00 92.75 96 PRO A N 1
ATOM 770 C CA . PRO A 1 96 ? 1.692 -16.308 -12.118 1.00 92.75 96 PRO A CA 1
ATOM 771 C C . PRO A 1 96 ? 1.565 -15.363 -10.908 1.00 92.75 96 PRO A C 1
ATOM 773 O O . PRO A 1 96 ? 0.813 -15.666 -9.981 1.00 92.75 96 PRO A O 1
ATOM 776 N N . TRP A 1 97 ? 2.303 -14.253 -10.892 1.00 94.81 97 TRP A N 1
ATOM 777 C CA . TRP A 1 97 ? 2.454 -13.354 -9.745 1.00 94.81 97 TRP A CA 1
ATOM 778 C C . TRP A 1 97 ? 1.139 -12.688 -9.326 1.00 94.81 97 TRP A C 1
ATOM 780 O O . TRP A 1 97 ? 0.757 -12.717 -8.158 1.00 94.81 97 TRP A O 1
ATOM 790 N N . SER A 1 98 ? 0.362 -12.196 -10.286 1.00 94.44 98 SER A N 1
ATOM 791 C CA . SER A 1 98 ? -0.917 -11.519 -10.035 1.00 94.44 98 SER A CA 1
ATOM 792 C C . SER A 1 98 ? -1.925 -12.330 -9.198 1.00 94.44 98 SER A C 1
ATOM 794 O O . SER A 1 98 ? -2.835 -11.762 -8.596 1.00 94.44 98 SER A O 1
ATOM 796 N N . ARG A 1 99 ? -1.765 -13.659 -9.078 1.00 92.94 99 ARG A N 1
ATOM 797 C CA . ARG A 1 99 ? -2.644 -14.537 -8.279 1.00 92.94 99 ARG A CA 1
ATOM 798 C C . ARG A 1 99 ? -2.616 -14.283 -6.775 1.00 92.94 99 ARG A C 1
ATOM 800 O O . ARG A 1 99 ? -3.582 -14.649 -6.106 1.00 92.94 99 ARG A O 1
ATOM 807 N N . GLY A 1 100 ? -1.513 -13.763 -6.241 1.00 94.38 100 GLY A N 1
ATOM 808 C CA . GLY A 1 100 ? -1.355 -13.507 -4.804 1.00 94.38 100 GLY A CA 1
ATOM 809 C C . GLY A 1 100 ? -1.386 -12.029 -4.426 1.00 94.38 100 GLY A C 1
ATOM 810 O O . GLY A 1 100 ? -1.091 -11.697 -3.276 1.00 94.38 100 GLY A O 1
ATOM 811 N N . VAL A 1 101 ? -1.746 -11.169 -5.381 1.00 95.69 101 VAL A N 1
ATOM 812 C CA . VAL A 1 101 ? -1.867 -9.722 -5.208 1.00 95.69 101 VAL A CA 1
ATOM 813 C C . VAL A 1 101 ? -3.332 -9.356 -4.996 1.00 95.69 101 VAL A C 1
ATOM 815 O O . VAL A 1 101 ? -4.211 -9.817 -5.726 1.00 95.69 101 VAL A O 1
ATOM 818 N N . VAL A 1 102 ? -3.596 -8.517 -3.997 1.00 95.88 102 VAL A N 1
ATOM 819 C CA . VAL A 1 102 ? -4.919 -7.935 -3.751 1.00 95.88 102 VAL A CA 1
ATOM 820 C C . VAL A 1 102 ? -4.790 -6.417 -3.710 1.00 95.88 102 VAL A C 1
ATOM 822 O O . VAL A 1 102 ? -3.942 -5.874 -3.002 1.00 95.88 102 VAL A O 1
ATOM 825 N N . TRP A 1 103 ? -5.649 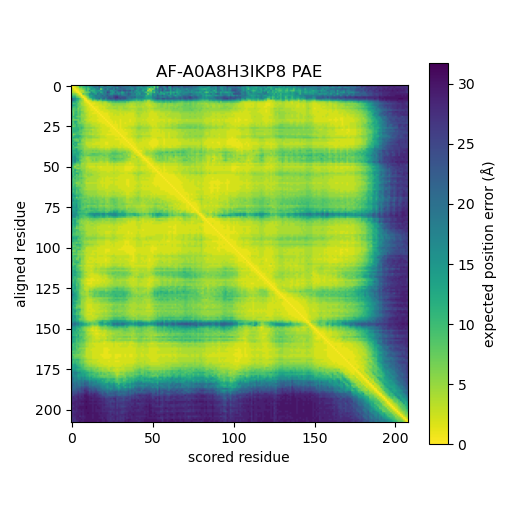-5.746 -4.474 1.00 95.06 103 TRP A N 1
ATOM 826 C CA . TRP A 1 103 ? -5.692 -4.291 -4.576 1.00 95.06 103 TRP A CA 1
ATOM 827 C C . TRP A 1 103 ? -6.735 -3.738 -3.613 1.00 95.06 103 TRP A C 1
ATOM 829 O O . TRP A 1 103 ? -7.919 -4.036 -3.760 1.00 95.06 103 TRP A O 1
ATOM 839 N N . GLN A 1 104 ? -6.304 -2.943 -2.639 1.00 94.62 104 GLN A N 1
ATOM 840 C CA . GLN A 1 104 ? -7.184 -2.314 -1.660 1.00 94.62 104 GLN A CA 1
ATOM 841 C C . GLN A 1 104 ? -7.421 -0.836 -1.967 1.00 94.62 104 GLN A C 1
ATOM 843 O O . GLN A 1 104 ? -6.629 -0.204 -2.677 1.00 94.62 104 GLN A O 1
ATOM 848 N N . PRO A 1 105 ? -8.508 -0.258 -1.429 1.00 92.12 105 PRO A N 1
ATOM 849 C CA . PRO A 1 105 ? -8.720 1.171 -1.514 1.00 92.12 105 PRO A CA 1
ATOM 850 C C . PRO A 1 105 ? -7.588 1.949 -0.845 1.00 92.12 105 PRO A C 1
ATOM 852 O O . PRO A 1 105 ? -7.334 1.816 0.350 1.00 92.12 105 PRO A O 1
ATOM 855 N N . LYS A 1 106 ? -6.953 2.824 -1.624 1.00 90.56 106 LYS A N 1
ATOM 856 C CA . LYS A 1 106 ? -5.794 3.612 -1.200 1.00 90.56 106 LYS A CA 1
ATOM 857 C C . LYS A 1 106 ? -6.036 4.418 0.083 1.00 90.56 106 LYS A C 1
ATOM 859 O O . LYS A 1 106 ? -5.190 4.419 0.970 1.00 90.56 106 LYS A O 1
ATOM 864 N N . ARG A 1 107 ? -7.225 5.019 0.229 1.00 90.31 107 ARG A N 1
ATOM 865 C CA . ARG A 1 107 ? -7.612 5.842 1.395 1.00 90.31 107 ARG A CA 1
ATOM 866 C C . ARG A 1 107 ? -7.460 5.148 2.753 1.00 90.31 107 ARG A C 1
ATOM 868 O O . ARG A 1 107 ? -7.417 5.826 3.769 1.00 90.31 107 ARG A O 1
ATOM 875 N N . TRP A 1 108 ? -7.450 3.816 2.787 1.00 91.06 108 TRP A N 1
ATOM 876 C CA . TRP A 1 108 ? -7.378 3.077 4.043 1.00 91.06 108 TRP A CA 1
ATOM 877 C C . TRP A 1 108 ? -6.010 3.194 4.716 1.00 91.06 108 TRP A C 1
ATOM 879 O O . TRP A 1 108 ? -5.942 3.245 5.941 1.00 91.06 108 TRP A O 1
ATOM 889 N N . TRP A 1 109 ? -4.927 3.234 3.935 1.00 90.62 109 TRP A N 1
ATOM 890 C CA . TRP A 1 109 ? -3.574 3.145 4.491 1.00 90.62 109 TRP A CA 1
ATOM 891 C C . TRP A 1 109 ? -2.456 3.655 3.570 1.00 90.62 109 TRP A C 1
ATOM 893 O O . TRP A 1 109 ? -1.291 3.477 3.899 1.00 90.62 109 TRP A O 1
ATOM 903 N N . ASN A 1 110 ? -2.773 4.279 2.435 1.00 90.25 110 ASN A N 1
ATOM 904 C CA . ASN A 1 110 ? -1.791 4.868 1.515 1.00 90.25 110 ASN A CA 1
ATOM 905 C C . ASN A 1 110 ? -2.326 6.152 0.839 1.00 90.25 110 ASN A C 1
ATOM 907 O O . ASN A 1 110 ? -2.004 6.455 -0.308 1.00 90.25 110 ASN A O 1
ATOM 911 N N . GLY A 1 111 ? -3.249 6.855 1.505 1.00 90.06 111 GLY A N 1
ATOM 912 C CA . GLY A 1 111 ? -3.950 8.011 0.944 1.00 90.06 111 GLY A CA 1
ATOM 913 C C . GLY A 1 111 ? -3.058 9.244 0.823 1.00 90.06 111 GLY A C 1
ATOM 914 O O . GLY A 1 111 ? -2.277 9.537 1.729 1.00 90.06 111 GLY A O 1
ATOM 915 N N . TYR A 1 112 ? -3.227 9.990 -0.269 1.00 90.00 112 TYR A N 1
ATOM 916 C CA . TYR A 1 112 ? -2.667 11.333 -0.402 1.00 90.00 112 TYR A CA 1
ATOM 917 C C . TYR A 1 112 ? -3.428 12.312 0.475 1.00 90.00 112 TYR A C 1
ATOM 919 O O . TYR A 1 112 ? -4.589 12.078 0.792 1.00 90.00 112 TYR A O 1
ATOM 927 N N . GLU A 1 113 ? -2.810 13.428 0.848 1.00 88.38 113 GLU A N 1
ATOM 928 C CA . GLU A 1 113 ? -3.381 14.391 1.806 1.00 88.38 113 GLU A CA 1
ATOM 929 C C . GLU A 1 113 ? -4.820 14.806 1.518 1.00 88.38 113 GLU A C 1
ATOM 931 O O . GLU A 1 113 ? -5.626 14.892 2.438 1.00 88.38 113 GLU A O 1
ATOM 936 N N . PHE A 1 114 ? -5.159 15.028 0.247 1.00 87.25 114 PHE A N 1
ATOM 937 C CA . PHE A 1 114 ? -6.505 15.429 -0.165 1.00 87.25 114 PHE A CA 1
ATOM 938 C C . PHE A 1 114 ? -7.545 14.297 -0.048 1.00 87.25 114 PHE A C 1
ATOM 940 O O . PHE A 1 114 ? -8.744 14.540 -0.177 1.00 87.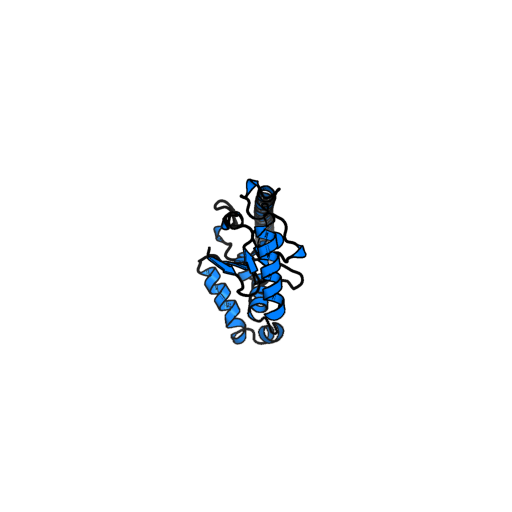25 114 PHE A O 1
ATOM 947 N N . GLU A 1 115 ? -7.107 13.061 0.189 1.00 88.69 115 GLU A N 1
ATOM 948 C CA . GLU A 1 115 ? -7.942 11.872 0.399 1.00 88.69 115 GLU A CA 1
ATOM 949 C C . GLU A 1 115 ? -8.049 11.486 1.879 1.00 88.69 115 GLU A C 1
ATOM 951 O O . GLU A 1 115 ? -8.934 10.707 2.248 1.00 88.69 115 GLU A O 1
ATOM 956 N N . VAL A 1 116 ? -7.152 12.003 2.723 1.00 87.56 116 VAL A N 1
ATOM 957 C CA . VAL A 1 116 ? -7.089 11.680 4.148 1.00 87.56 116 VAL A CA 1
ATOM 958 C C . VAL A 1 116 ? -8.226 12.370 4.905 1.00 87.56 116 VAL A C 1
ATOM 960 O O . VAL A 1 116 ? -8.529 13.545 4.704 1.00 87.56 116 VAL A O 1
ATOM 963 N N . ARG A 1 117 ? -8.856 11.625 5.816 1.00 86.88 117 ARG A N 1
ATOM 964 C CA . ARG A 1 117 ? -9.926 12.090 6.710 1.00 86.88 117 ARG A CA 1
ATOM 965 C C . ARG A 1 117 ? -9.568 11.786 8.171 1.00 86.88 117 ARG A C 1
ATOM 967 O O . ARG A 1 117 ? -8.717 10.919 8.386 1.00 86.88 117 ARG A O 1
ATOM 974 N N . PRO A 1 118 ? -10.216 12.433 9.160 1.00 86.44 118 PRO A N 1
ATOM 975 C CA . PRO A 1 118 ? -10.087 12.037 10.562 1.00 86.44 118 PRO A CA 1
ATOM 976 C C . PRO A 1 118 ? -10.285 10.526 10.737 1.00 86.44 118 PRO A C 1
ATOM 978 O O . PRO A 1 118 ? -11.148 9.923 10.091 1.00 86.44 118 PRO A O 1
ATOM 981 N N . GLY A 1 119 ? -9.431 9.906 11.550 1.00 85.81 119 GLY A N 1
ATOM 982 C CA . GLY A 1 119 ? -9.387 8.459 11.740 1.00 85.81 119 GLY A CA 1
ATOM 983 C C . GLY A 1 119 ? -8.584 7.669 10.699 1.00 85.81 119 GLY A C 1
ATOM 984 O O . GLY A 1 119 ? -8.398 6.472 10.901 1.00 85.81 119 GLY A O 1
ATOM 985 N N . ALA A 1 120 ? -8.078 8.278 9.619 1.00 88.88 120 ALA A N 1
ATOM 986 C CA . ALA A 1 120 ? -7.213 7.590 8.653 1.00 88.88 120 ALA A CA 1
ATOM 987 C C . ALA A 1 120 ? -5.911 7.082 9.298 1.00 88.88 120 ALA A C 1
ATOM 989 O O . ALA A 1 120 ? -5.361 7.720 10.189 1.00 88.88 120 ALA A O 1
ATOM 990 N N . LEU A 1 121 ? -5.380 5.950 8.818 1.00 91.12 121 LEU A N 1
ATOM 991 C CA . LEU A 1 121 ? -4.166 5.347 9.384 1.00 91.12 121 LEU A CA 1
ATOM 992 C C . LEU A 1 121 ? -2.939 6.259 9.240 1.00 91.12 121 LEU A C 1
ATOM 994 O O . LEU A 1 121 ? -2.158 6.420 10.179 1.00 91.12 121 LEU A O 1
ATOM 998 N N . LEU A 1 122 ? -2.743 6.807 8.043 1.00 91.12 122 LEU A N 1
ATOM 999 C CA . LEU A 1 122 ? -1.578 7.605 7.686 1.00 91.12 122 LEU A CA 1
ATOM 1000 C C . LEU A 1 122 ? -1.894 8.578 6.552 1.00 91.12 122 LEU A C 1
ATOM 1002 O O . LEU A 1 122 ? -2.885 8.410 5.838 1.00 91.12 122 LEU A O 1
ATOM 1006 N N . VAL A 1 123 ? -1.011 9.554 6.383 1.00 89.44 123 VAL A N 1
ATOM 1007 C CA . VAL A 1 123 ? -0.962 10.443 5.223 1.00 89.44 123 VAL A CA 1
ATOM 1008 C C . VAL A 1 123 ? 0.336 10.226 4.472 1.00 89.44 123 VAL A C 1
ATOM 1010 O O . VAL A 1 123 ? 1.398 10.214 5.087 1.00 89.44 123 VAL A O 1
ATOM 1013 N N . HIS A 1 124 ? 0.239 10.041 3.158 1.00 88.62 124 HIS A N 1
ATOM 1014 C CA . HIS A 1 124 ? 1.371 9.884 2.255 1.00 88.62 124 HIS A CA 1
ATOM 1015 C C . HIS A 1 124 ? 1.499 11.139 1.383 1.00 88.62 124 HIS A C 1
ATOM 1017 O O . HIS A 1 124 ? 0.536 11.552 0.735 1.00 88.62 124 HIS A O 1
ATOM 1023 N N . MET A 1 125 ? 2.675 11.766 1.373 1.00 86.56 125 MET A N 1
ATOM 1024 C CA . MET A 1 125 ? 2.919 13.016 0.652 1.00 86.56 125 MET A CA 1
ATOM 1025 C C . MET A 1 125 ? 4.094 12.883 -0.343 1.00 86.56 125 MET A C 1
ATOM 1027 O O . MET A 1 125 ? 5.135 13.513 -0.133 1.00 86.56 125 MET A O 1
ATOM 1031 N N . PRO A 1 126 ? 3.951 12.071 -1.409 1.00 82.56 126 PRO A N 1
ATOM 1032 C CA . PRO A 1 126 ? 5.060 11.711 -2.294 1.00 82.56 126 PRO A CA 1
ATOM 1033 C C . PRO A 1 126 ? 5.587 12.898 -3.104 1.00 82.56 126 PRO A C 1
ATOM 1035 O O . PRO A 1 126 ? 4.851 13.839 -3.407 1.00 82.56 126 PRO A O 1
ATOM 1038 N N . GLY A 1 127 ? 6.847 12.798 -3.535 1.00 80.56 127 GLY A N 1
ATOM 1039 C CA . GLY A 1 127 ? 7.427 13.707 -4.528 1.00 80.56 127 GLY A CA 1
ATOM 1040 C C . GLY A 1 127 ? 7.782 15.093 -3.995 1.00 80.56 127 GLY A C 1
ATOM 1041 O O . GLY A 1 127 ? 7.902 16.029 -4.780 1.00 80.56 127 GLY A O 1
ATOM 1042 N N . GLN A 1 128 ? 7.937 15.231 -2.679 1.00 79.69 128 GLN A N 1
ATOM 1043 C CA . GLN A 1 128 ? 8.367 16.480 -2.062 1.00 79.69 128 GLN A CA 1
ATOM 1044 C C . GLN A 1 128 ? 9.879 16.543 -1.898 1.00 79.69 128 GLN A C 1
ATOM 1046 O O . GLN A 1 128 ? 10.517 15.574 -1.488 1.00 79.69 128 GLN A O 1
ATOM 1051 N N . THR A 1 129 ? 10.440 17.724 -2.136 1.00 82.88 129 THR A N 1
ATOM 1052 C CA . THR A 1 129 ? 11.810 18.032 -1.719 1.00 82.88 129 THR A CA 1
ATOM 1053 C C . THR A 1 129 ? 11.897 18.152 -0.196 1.00 82.88 129 THR A C 1
ATOM 1055 O O . THR A 1 129 ? 10.897 18.392 0.483 1.00 82.88 129 THR A O 1
ATOM 1058 N N . ASP A 1 130 ? 13.103 18.060 0.370 1.00 79.31 130 ASP A N 1
ATOM 1059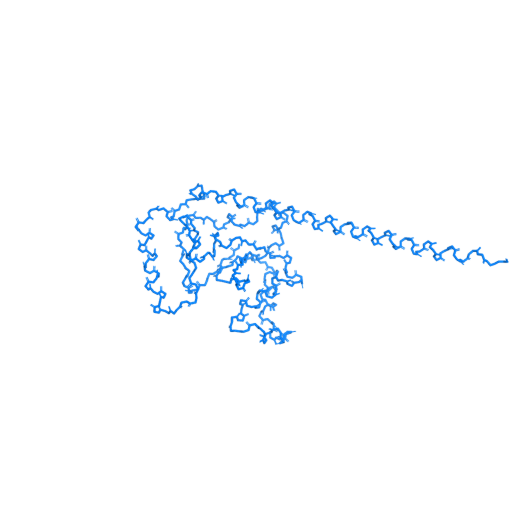 C CA . ASP A 1 130 ? 13.304 18.252 1.815 1.00 79.31 130 ASP A CA 1
ATOM 1060 C C . ASP A 1 130 ? 12.797 19.614 2.314 1.00 79.31 130 ASP A C 1
ATOM 1062 O O . ASP A 1 130 ? 12.217 19.700 3.399 1.00 79.31 130 ASP A O 1
ATOM 1066 N N . ALA A 1 131 ? 12.961 20.661 1.500 1.00 84.94 131 ALA A N 1
ATOM 1067 C CA . ALA A 1 131 ? 12.522 22.018 1.817 1.00 84.94 131 ALA A CA 1
ATOM 1068 C C . ALA A 1 131 ? 10.990 22.156 1.888 1.00 84.94 131 ALA A C 1
ATOM 1070 O O . ALA A 1 131 ? 10.488 22.971 2.658 1.00 84.94 131 ALA A O 1
ATOM 1071 N N . GLU A 1 132 ? 10.248 21.356 1.119 1.00 86.25 132 GLU A N 1
ATOM 1072 C CA . GLU A 1 132 ? 8.778 21.325 1.133 1.00 86.25 132 GLU A CA 1
ATOM 1073 C C . GLU A 1 132 ? 8.250 20.369 2.207 1.00 86.25 132 GLU A C 1
ATOM 1075 O O . GLU A 1 132 ? 7.302 20.686 2.929 1.00 86.25 132 GLU A O 1
ATOM 1080 N N . ARG A 1 133 ? 8.909 19.215 2.357 1.00 84.12 133 ARG A N 1
ATOM 1081 C CA . ARG A 1 133 ? 8.498 18.122 3.239 1.00 84.12 133 ARG A CA 1
ATOM 1082 C C . ARG A 1 133 ? 8.460 18.542 4.702 1.00 84.12 133 ARG A C 1
ATOM 1084 O O . ARG A 1 133 ? 7.470 18.276 5.381 1.00 84.12 133 ARG A O 1
ATOM 1091 N N . VAL A 1 134 ? 9.522 19.180 5.195 1.00 85.56 134 VAL A N 1
ATOM 1092 C CA . VAL A 1 134 ? 9.653 19.560 6.612 1.00 85.56 134 VAL A CA 1
ATOM 1093 C C . VAL A 1 134 ? 8.519 20.486 7.081 1.00 85.56 134 VAL A C 1
ATOM 1095 O O . VA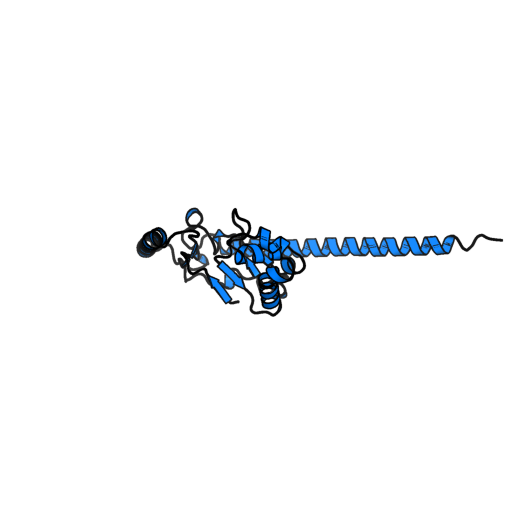L A 1 134 ? 7.836 20.117 8.041 1.00 85.56 134 VAL A O 1
ATOM 1098 N N . PRO A 1 135 ? 8.245 21.640 6.437 1.00 89.38 135 PRO A N 1
ATOM 1099 C CA . PRO A 1 135 ? 7.157 22.516 6.874 1.00 89.38 135 PRO A CA 1
ATOM 1100 C C . PRO A 1 135 ? 5.779 21.860 6.731 1.00 89.38 135 PRO A C 1
ATOM 1102 O O . PRO A 1 135 ? 4.900 22.096 7.559 1.00 89.38 135 PRO A O 1
ATOM 1105 N N . ARG A 1 136 ? 5.579 20.983 5.739 1.00 89.00 136 ARG A N 1
ATOM 1106 C CA . ARG A 1 136 ? 4.327 20.223 5.603 1.00 89.00 136 ARG A CA 1
ATOM 1107 C C . ARG A 1 136 ? 4.122 19.204 6.710 1.00 89.00 136 ARG A C 1
ATOM 1109 O O . ARG A 1 136 ? 3.025 19.122 7.255 1.00 89.00 136 ARG A O 1
ATOM 1116 N N . MET A 1 137 ? 5.166 18.456 7.067 1.00 87.94 137 MET A N 1
ATOM 1117 C CA . MET A 1 137 ? 5.115 17.539 8.204 1.00 87.94 137 MET A CA 1
ATOM 1118 C C . MET A 1 137 ? 4.816 18.296 9.498 1.00 87.94 137 MET A C 1
ATOM 1120 O O . MET A 1 137 ? 3.965 17.852 10.260 1.00 87.94 137 MET A O 1
ATOM 1124 N N . ALA A 1 138 ? 5.448 19.454 9.714 1.00 89.00 138 ALA A N 1
ATOM 1125 C CA . ALA A 1 138 ? 5.166 20.305 10.868 1.00 89.00 138 ALA A CA 1
ATOM 1126 C C . ALA A 1 138 ? 3.693 20.750 10.911 1.00 89.00 138 ALA A C 1
ATOM 1128 O O . ALA A 1 138 ? 3.050 20.608 11.947 1.00 89.00 138 ALA A O 1
ATOM 1129 N N . GLY A 1 139 ? 3.129 21.192 9.781 1.00 90.00 139 GLY A N 1
ATOM 1130 C CA . GLY A 1 139 ? 1.712 21.563 9.704 1.00 90.00 139 GLY A CA 1
ATOM 1131 C C . GLY A 1 139 ? 0.759 20.394 9.981 1.00 90.00 139 GLY A C 1
ATOM 1132 O O . GLY A 1 139 ? -0.270 20.572 10.629 1.00 90.00 139 GLY A O 1
ATOM 1133 N N . TRP A 1 140 ? 1.103 19.180 9.541 1.00 90.00 140 TRP A N 1
ATOM 1134 C CA . TRP A 1 140 ? 0.340 17.978 9.891 1.00 90.00 140 TRP A CA 1
ATOM 1135 C C . TRP A 1 140 ? 0.440 17.635 11.376 1.00 90.00 140 TRP A C 1
ATOM 1137 O O . TRP A 1 140 ? -0.581 17.311 11.975 1.00 90.00 140 TRP A O 1
ATOM 1147 N N . LEU A 1 141 ? 1.630 17.721 11.973 1.00 88.31 141 LEU A N 1
ATOM 1148 C CA . LEU A 1 141 ? 1.819 17.475 13.403 1.00 88.31 141 LEU A CA 1
ATOM 1149 C C . LEU A 1 141 ? 1.008 18.467 14.244 1.00 88.31 141 LEU A C 1
ATOM 1151 O O . LEU A 1 141 ? 0.230 18.034 15.088 1.00 88.31 141 LEU A O 1
ATOM 1155 N N . GLU A 1 142 ? 1.084 19.764 13.938 1.00 89.94 142 GLU A N 1
ATOM 1156 C CA . GLU A 1 142 ? 0.293 20.799 14.619 1.00 89.94 142 GLU A CA 1
ATOM 1157 C C . GLU A 1 142 ? -1.215 20.533 14.490 1.00 89.94 142 GLU A C 1
ATOM 1159 O O . GLU A 1 142 ? -1.972 20.640 15.458 1.00 89.94 142 GLU A O 1
ATOM 1164 N N . LYS A 1 143 ? -1.667 20.132 13.295 1.00 87.00 143 LYS A N 1
ATOM 1165 C CA . LYS A 1 143 ? -3.067 19.776 13.051 1.00 87.00 143 LYS A CA 1
ATOM 1166 C C . LYS A 1 143 ? -3.519 18.604 13.924 1.00 87.00 143 LYS A C 1
ATOM 1168 O O . LYS A 1 143 ? -4.593 18.682 14.514 1.00 87.00 143 LYS A O 1
ATOM 1173 N N . ILE A 1 144 ? -2.716 17.543 14.010 1.00 86.31 144 ILE A N 1
ATOM 1174 C CA . ILE A 1 144 ? -3.018 16.348 14.813 1.00 86.31 144 ILE A CA 1
ATOM 1175 C C . ILE A 1 144 ? -3.024 16.681 16.306 1.00 86.31 144 ILE A C 1
ATOM 1177 O O . ILE A 1 144 ? -3.897 16.213 17.028 1.00 86.31 144 ILE A O 1
ATOM 1181 N N . GLU A 1 145 ? -2.077 17.496 16.770 1.00 83.88 145 GLU A N 1
ATOM 1182 C CA . GLU A 1 145 ? -1.996 17.919 18.171 1.00 83.88 145 GLU A CA 1
ATOM 1183 C C . GLU A 1 145 ? -3.191 18.786 18.583 1.00 83.88 145 GLU A C 1
ATOM 1185 O O . GLU A 1 145 ? -3.679 18.682 19.710 1.00 83.88 145 GLU A O 1
ATOM 1190 N N . ARG A 1 146 ? -3.690 19.628 17.671 1.00 84.06 146 ARG A N 1
ATOM 1191 C CA . ARG A 1 146 ? -4.827 20.516 17.933 1.00 84.06 146 ARG A CA 1
ATOM 1192 C C . ARG A 1 146 ? -6.179 19.809 17.835 1.00 84.06 146 ARG A C 1
ATOM 1194 O O . ARG A 1 146 ? -7.110 20.157 18.559 1.00 84.06 146 ARG A O 1
ATOM 1201 N N . GLU A 1 147 ? -6.321 18.871 16.905 1.00 77.94 147 GLU A N 1
ATOM 1202 C CA . GLU A 1 147 ? -7.590 18.213 16.594 1.00 77.94 147 GLU A CA 1
ATOM 1203 C C . GLU A 1 147 ? -7.627 16.817 17.244 1.00 77.94 147 GLU A C 1
ATOM 1205 O O . GLU A 1 147 ? -6.980 15.881 16.795 1.00 77.94 147 GLU A O 1
ATOM 1210 N N . GLY A 1 148 ? -8.428 16.628 18.297 1.00 68.81 148 GLY A N 1
ATOM 1211 C CA . GLY A 1 148 ? -8.516 15.346 19.022 1.00 68.81 148 GLY A CA 1
ATOM 1212 C C . GLY A 1 148 ? -9.180 14.184 18.260 1.00 68.81 148 GLY A C 1
ATOM 1213 O O . GLY A 1 148 ? -9.422 13.132 18.841 1.00 68.81 148 GLY A O 1
ATOM 1214 N N . GLU A 1 149 ? -9.509 14.361 16.979 1.00 76.44 149 GLU A N 1
ATOM 1215 C CA . GLU A 1 149 ? -10.317 13.427 16.178 1.00 76.44 149 GLU A CA 1
ATOM 1216 C C . GLU A 1 149 ? -9.480 12.508 15.265 1.00 76.44 149 GLU A C 1
ATOM 1218 O O . GLU A 1 149 ? -10.026 11.664 14.551 1.00 76.44 149 GLU A O 1
ATOM 1223 N N . TRP A 1 150 ? -8.149 12.652 15.256 1.00 84.56 150 TRP A N 1
ATOM 1224 C CA . TRP A 1 150 ? -7.276 11.899 14.345 1.00 84.56 150 TRP A CA 1
ATOM 1225 C C . TRP A 1 150 ? -7.010 10.461 14.798 1.00 84.56 150 TRP A C 1
ATOM 1227 O O . TRP A 1 150 ? -7.050 9.549 13.970 1.00 84.56 150 TRP A O 1
ATOM 1237 N N . ALA A 1 151 ? -6.785 10.243 16.095 1.00 86.94 151 ALA A N 1
ATOM 1238 C CA . ALA A 1 151 ? -6.477 8.933 16.660 1.00 86.94 151 ALA A CA 1
ATOM 1239 C C . ALA A 1 151 ? -7.705 8.331 17.357 1.00 86.94 151 ALA A C 1
ATOM 1241 O O . ALA A 1 151 ? -7.986 8.626 18.517 1.00 86.94 151 ALA A O 1
ATOM 1242 N N . VAL A 1 152 ? -8.427 7.458 16.655 1.00 88.75 152 VAL A N 1
ATOM 1243 C CA . VAL A 1 152 ? -9.611 6.756 17.177 1.00 88.75 152 VAL A CA 1
ATOM 1244 C C . VAL A 1 152 ? -9.534 5.256 16.893 1.00 88.75 152 VAL A C 1
ATOM 1246 O O . VAL A 1 152 ? -8.930 4.825 15.911 1.00 88.75 152 VAL A O 1
ATOM 1249 N N . GLY A 1 153 ? -10.158 4.436 17.741 1.00 88.94 153 GLY A N 1
ATOM 1250 C CA . GLY A 1 153 ? -10.294 3.001 17.475 1.00 88.94 153 GLY A CA 1
ATOM 1251 C C . GLY A 1 153 ? -11.121 2.716 16.213 1.00 88.94 153 GLY A C 1
ATOM 1252 O O . GLY A 1 153 ? -11.776 3.606 15.673 1.00 88.94 153 GLY A O 1
ATOM 1253 N N . VAL A 1 154 ? -11.125 1.456 15.764 1.00 87.88 154 VAL A N 1
ATOM 1254 C CA . VAL A 1 154 ? -11.846 1.012 14.550 1.00 87.88 154 VAL A CA 1
ATOM 1255 C C . VAL A 1 154 ? -13.315 1.448 14.565 1.00 87.88 154 VAL A C 1
ATOM 1257 O O . VAL A 1 154 ? -13.794 1.994 13.575 1.00 87.88 154 VAL A O 1
ATOM 1260 N N . GLU A 1 155 ? -13.990 1.291 15.706 1.00 87.81 155 GLU A N 1
ATOM 1261 C CA . GLU A 1 155 ? -15.394 1.680 15.916 1.00 87.81 155 GLU A CA 1
ATOM 1262 C C . GLU A 1 155 ? -15.633 3.193 15.756 1.00 87.81 155 GLU A C 1
ATOM 1264 O O . GLU A 1 155 ? -16.716 3.622 15.363 1.00 87.81 155 GLU A O 1
ATOM 1269 N N . GLY A 1 156 ? -14.611 4.012 16.028 1.00 85.88 156 GLY A N 1
ATOM 1270 C CA . GLY A 1 156 ? -14.660 5.465 15.871 1.00 85.88 156 GLY A CA 1
ATOM 1271 C C . GLY A 1 156 ? -14.472 5.930 14.426 1.00 85.88 156 GLY A C 1
ATOM 1272 O O . GLY A 1 156 ? -14.862 7.049 14.087 1.00 85.88 156 GLY A O 1
ATOM 1273 N N . VAL A 1 157 ? -13.919 5.089 13.543 1.00 88.56 157 VAL A N 1
ATOM 1274 C CA . VAL A 1 157 ? -13.772 5.424 12.121 1.00 88.56 157 VAL A CA 1
ATOM 1275 C C . VAL A 1 157 ? -15.056 5.070 11.383 1.00 88.56 157 VAL A C 1
ATOM 1277 O O . VAL A 1 157 ? -15.303 3.920 11.015 1.00 88.56 157 VAL A O 1
ATOM 1280 N N . LYS A 1 158 ? -15.881 6.090 11.133 1.00 88.50 158 LYS A N 1
ATOM 1281 C CA . LYS A 1 158 ? -17.212 5.944 10.534 1.00 88.50 158 LYS A CA 1
ATOM 1282 C C . LYS A 1 158 ? -17.203 5.056 9.279 1.00 88.50 158 LYS A C 1
ATOM 1284 O O . LYS A 1 158 ? -16.737 5.464 8.219 1.00 88.50 158 LYS A O 1
ATOM 1289 N N . GLY A 1 159 ? -17.801 3.870 9.402 1.00 89.31 159 GLY A N 1
ATOM 1290 C CA . GLY A 1 159 ? -18.054 2.939 8.298 1.00 89.31 159 GLY A CA 1
ATOM 1291 C C . GLY A 1 159 ? -16.874 2.058 7.873 1.00 89.31 159 GLY A C 1
ATOM 1292 O O . GLY A 1 159 ? -17.083 1.177 7.044 1.00 89.31 159 GLY A O 1
ATOM 1293 N N . LEU A 1 160 ? -15.671 2.234 8.435 1.00 91.62 160 LEU A N 1
ATOM 1294 C CA . LEU A 1 160 ? -14.468 1.518 7.989 1.00 91.62 160 LEU A CA 1
ATOM 1295 C C . LEU A 1 160 ? -14.612 -0.006 8.094 1.00 91.62 160 LEU A C 1
ATOM 1297 O O . LEU A 1 160 ? -14.267 -0.726 7.160 1.00 91.62 160 LEU A O 1
ATOM 1301 N N . GLU A 1 161 ? -15.145 -0.496 9.212 1.00 92.62 161 GLU A N 1
ATOM 1302 C CA . GLU A 1 161 ? -15.338 -1.930 9.441 1.00 92.62 161 GLU A CA 1
ATOM 1303 C C . GLU A 1 161 ? -16.258 -2.551 8.382 1.00 92.62 161 GLU A C 1
ATOM 1305 O O . GLU A 1 161 ? -15.872 -3.496 7.693 1.00 92.62 161 GLU A O 1
ATOM 1310 N N . GLY A 1 162 ? -17.426 -1.942 8.151 1.00 94.69 162 GLY A N 1
ATOM 1311 C CA . GLY A 1 162 ? -18.370 -2.399 7.131 1.00 94.69 162 GLY A CA 1
ATOM 1312 C C . GLY A 1 162 ? -17.796 -2.346 5.709 1.00 94.69 162 GLY A C 1
ATOM 1313 O O . GLY A 1 162 ? -18.069 -3.234 4.899 1.00 94.69 162 GLY A O 1
ATOM 1314 N N . GLU A 1 163 ? -16.965 -1.347 5.397 1.00 95.06 163 GLU A N 1
ATOM 1315 C CA . GLU A 1 163 ? -16.260 -1.264 4.113 1.00 95.06 163 GLU A CA 1
ATOM 1316 C C . GLU A 1 163 ? -15.249 -2.405 3.928 1.00 95.06 163 GLU A C 1
ATOM 1318 O O . GLU A 1 163 ? -15.187 -3.003 2.850 1.00 95.06 163 GLU A O 1
ATOM 1323 N N . ILE A 1 164 ? -14.467 -2.722 4.965 1.00 95.69 164 ILE A N 1
ATOM 1324 C CA . ILE A 1 164 ? -13.483 -3.813 4.955 1.00 95.69 164 ILE A CA 1
ATOM 1325 C C . ILE A 1 164 ? -14.180 -5.167 4.808 1.00 95.69 164 ILE A C 1
ATOM 1327 O O . ILE A 1 164 ? -13.771 -5.996 3.988 1.00 95.69 164 ILE A O 1
ATOM 1331 N N . GLU A 1 165 ? -15.258 -5.392 5.556 1.00 95.44 165 GLU A N 1
ATOM 1332 C CA . GLU A 1 165 ? -16.053 -6.613 5.445 1.00 95.44 165 GLU A CA 1
ATOM 1333 C C . GLU A 1 165 ? -16.661 -6.774 4.050 1.00 95.44 165 GLU A C 1
ATOM 1335 O O . GLU A 1 165 ? -16.603 -7.856 3.458 1.00 95.44 165 GLU A O 1
ATOM 1340 N N . ALA A 1 166 ? -17.234 -5.697 3.505 1.00 96.94 166 ALA A N 1
ATOM 1341 C CA . ALA A 1 166 ? -17.801 -5.693 2.163 1.00 96.94 166 ALA A CA 1
ATOM 1342 C C . ALA A 1 166 ? -16.745 -5.966 1.092 1.00 96.94 166 ALA A C 1
ATOM 1344 O O . ALA A 1 166 ? -16.996 -6.750 0.174 1.00 96.94 166 ALA A O 1
ATOM 1345 N N . PHE A 1 167 ? -15.557 -5.382 1.235 1.00 97.38 167 PHE A N 1
ATOM 1346 C CA . PHE A 1 167 ? -14.435 -5.628 0.342 1.00 97.38 167 PHE A CA 1
ATOM 1347 C C . PHE A 1 167 ? -14.040 -7.107 0.320 1.00 97.38 167 PHE A C 1
ATOM 1349 O O . PHE A 1 167 ? -13.996 -7.719 -0.749 1.00 97.38 167 PHE A O 1
ATOM 1356 N N . TRP A 1 168 ? -13.801 -7.711 1.488 1.00 97.19 168 TRP A N 1
ATOM 1357 C CA . TRP A 1 168 ? -13.390 -9.113 1.551 1.00 97.19 168 TRP A CA 1
ATOM 1358 C C . TRP A 1 168 ? -14.490 -10.060 1.074 1.00 97.19 168 TRP A C 1
ATOM 1360 O O . TRP A 1 168 ? -14.210 -11.009 0.346 1.00 97.19 168 TRP A O 1
ATOM 1370 N N . ARG A 1 169 ? -15.756 -9.776 1.386 1.00 96.88 169 ARG A N 1
ATOM 1371 C CA . ARG A 1 169 ? -16.890 -10.521 0.823 1.00 96.88 169 ARG A CA 1
ATOM 1372 C C . ARG A 1 169 ? -16.907 -10.464 -0.709 1.00 96.88 169 ARG A C 1
ATOM 1374 O O . ARG A 1 169 ? -17.002 -11.510 -1.349 1.00 96.88 169 ARG A O 1
ATOM 1381 N N . GLY A 1 170 ? -16.733 -9.281 -1.298 1.00 96.69 170 GLY A N 1
ATOM 1382 C CA . GLY A 1 170 ? -16.657 -9.118 -2.753 1.00 96.69 170 GLY A CA 1
ATOM 1383 C C . GLY A 1 170 ? -15.490 -9.889 -3.385 1.00 96.69 170 GLY A C 1
ATOM 1384 O O . GLY A 1 170 ? -15.648 -10.525 -4.432 1.00 96.69 170 GLY A O 1
ATOM 1385 N N . GLU A 1 171 ? -14.330 -9.910 -2.724 1.00 95.75 171 GLU A N 1
ATOM 1386 C CA . GLU A 1 171 ? -13.174 -10.693 -3.169 1.00 95.75 171 GLU A CA 1
ATOM 1387 C C . GLU A 1 171 ? -13.429 -12.208 -3.115 1.00 95.75 171 GLU A C 1
ATOM 1389 O O . GLU A 1 171 ? -13.045 -12.928 -4.045 1.00 95.75 171 GLU A O 1
ATOM 1394 N N . ALA A 1 172 ? -14.124 -12.707 -2.088 1.00 93.50 172 ALA A N 1
ATOM 1395 C CA . ALA A 1 172 ? -14.526 -14.111 -2.008 1.00 93.50 172 ALA A CA 1
ATOM 1396 C C . ALA A 1 172 ? -15.430 -14.511 -3.185 1.00 93.50 172 ALA A C 1
ATOM 1398 O O . ALA A 1 172 ? -15.191 -15.530 -3.842 1.00 93.50 172 ALA A O 1
ATOM 1399 N N . GLU A 1 173 ? -16.430 -13.688 -3.498 1.00 94.12 173 GLU A N 1
ATOM 1400 C CA . GLU A 1 173 ? -17.339 -13.931 -4.620 1.00 94.12 173 GLU A CA 1
ATOM 1401 C C . GLU A 1 173 ? -16.606 -13.934 -5.967 1.00 94.12 173 GLU A C 1
ATOM 1403 O O . GLU A 1 173 ? -16.854 -14.788 -6.823 1.00 94.12 173 GLU A O 1
ATOM 1408 N N . ARG A 1 174 ? -15.659 -13.006 -6.162 1.00 90.94 174 ARG A N 1
ATOM 1409 C CA . ARG A 1 174 ? -14.841 -12.932 -7.381 1.00 90.94 174 ARG A CA 1
ATOM 1410 C C . ARG A 1 174 ? -14.039 -14.215 -7.596 1.00 90.94 174 ARG A C 1
ATOM 1412 O O . ARG A 1 174 ? -13.956 -14.713 -8.723 1.00 90.94 174 ARG A O 1
ATOM 1419 N N . VAL A 1 175 ? -13.476 -14.774 -6.525 1.00 88.12 175 VAL A N 1
ATOM 1420 C CA . VAL A 1 175 ? -12.770 -16.062 -6.562 1.00 88.12 175 VAL A CA 1
ATOM 1421 C C . VAL A 1 175 ? -13.720 -17.210 -6.897 1.00 88.12 175 VAL A C 1
ATOM 1423 O O . VAL A 1 175 ? -13.369 -18.055 -7.726 1.00 88.12 175 VAL A O 1
ATOM 1426 N N . GLY A 1 176 ? -14.919 -17.225 -6.305 1.00 86.38 176 GLY A N 1
ATOM 1427 C CA . GLY A 1 176 ? -15.972 -18.199 -6.605 1.00 86.38 176 GLY A CA 1
ATOM 1428 C C . GLY A 1 176 ? -16.321 -18.228 -8.095 1.00 86.38 176 GLY A C 1
ATOM 1429 O O . GLY A 1 176 ? -16.153 -19.261 -8.747 1.00 86.38 176 GLY A O 1
ATOM 1430 N N . ARG A 1 177 ? -16.651 -17.061 -8.668 1.00 88.19 177 ARG A N 1
ATOM 1431 C CA . ARG A 1 177 ? -16.983 -16.908 -10.098 1.00 88.19 177 ARG A CA 1
ATOM 1432 C C . ARG A 1 177 ? -15.856 -17.375 -11.026 1.00 88.19 177 ARG A C 1
ATOM 1434 O O . ARG A 1 177 ? -16.109 -18.020 -12.043 1.00 88.19 177 ARG A O 1
ATOM 1441 N N . LYS A 1 178 ? -14.590 -17.080 -10.694 1.00 81.38 178 LYS A N 1
ATOM 1442 C CA . LYS A 1 178 ? -13.432 -17.523 -11.501 1.00 81.38 178 LYS A CA 1
ATOM 1443 C C . LYS A 1 178 ? -13.283 -19.051 -11.484 1.00 81.38 178 LYS A C 1
ATOM 1445 O O . LYS A 1 178 ? -12.917 -19.640 -12.500 1.00 81.38 178 LYS A O 1
ATOM 1450 N N . LYS A 1 179 ? -13.585 -19.700 -10.353 1.00 79.75 179 LYS A N 1
ATOM 1451 C CA . LYS A 1 179 ? -13.534 -21.163 -10.204 1.00 79.75 179 LYS A CA 1
ATOM 1452 C C . LYS A 1 179 ? -14.647 -21.860 -10.990 1.00 79.75 179 LYS A C 1
ATOM 1454 O O . LYS A 1 179 ? -14.385 -22.890 -11.606 1.00 79.75 179 LYS A O 1
ATOM 1459 N N . GLU A 1 180 ? -15.855 -21.304 -10.991 1.00 77.62 180 GLU A N 1
ATOM 1460 C CA . GLU A 1 180 ? -16.995 -21.820 -11.764 1.00 77.62 180 GLU A CA 1
ATOM 1461 C C . GLU A 1 180 ? -16.733 -21.755 -13.269 1.00 77.62 180 GLU A C 1
ATOM 1463 O O . GLU A 1 180 ? -16.760 -22.791 -13.932 1.00 77.62 180 GLU A O 1
ATOM 1468 N N . ARG A 1 181 ? -16.330 -20.585 -13.782 1.00 78.19 181 ARG A N 1
ATOM 1469 C CA . ARG A 1 181 ? -15.958 -20.420 -15.199 1.00 78.19 181 ARG A CA 1
ATOM 1470 C C . ARG A 1 181 ? -14.832 -21.364 -15.627 1.00 78.19 181 ARG A C 1
ATOM 1472 O O . ARG A 1 181 ? -14.859 -21.906 -16.728 1.00 78.19 181 ARG A O 1
ATOM 1479 N N . GLY A 1 182 ? -13.844 -21.583 -14.754 1.00 74.38 182 GLY A N 1
ATOM 1480 C CA . GLY A 1 182 ? -12.770 -22.548 -15.000 1.00 74.38 182 GLY A CA 1
ATOM 1481 C C . GLY A 1 182 ? -13.282 -23.986 -15.137 1.00 74.38 182 GLY A C 1
ATOM 1482 O O . GLY A 1 182 ? -12.859 -24.693 -16.045 1.00 74.38 182 GLY A O 1
ATOM 1483 N N . ARG A 1 183 ? -14.227 -24.402 -14.282 1.00 67.75 183 ARG A N 1
ATOM 1484 C CA . ARG A 1 183 ? -14.847 -25.740 -14.326 1.00 67.75 183 ARG A CA 1
ATOM 1485 C C . ARG A 1 183 ? -15.722 -25.946 -15.562 1.00 67.75 183 ARG A C 1
ATOM 1487 O O . ARG A 1 183 ? -15.699 -27.028 -16.138 1.00 67.75 183 ARG A O 1
ATOM 1494 N N . GLU A 1 184 ? -16.484 -24.937 -15.972 1.00 66.00 184 GLU A N 1
ATOM 1495 C CA . GLU A 1 184 ? -17.287 -24.995 -17.202 1.00 66.00 184 GLU A CA 1
ATOM 1496 C C . GLU A 1 184 ? -16.403 -25.096 -18.451 1.00 66.00 184 GLU A C 1
ATOM 1498 O O . GLU A 1 184 ? -16.667 -25.912 -19.335 1.00 66.00 184 GLU A O 1
ATOM 1503 N N . GLY A 1 185 ? -15.311 -24.326 -18.496 1.00 63.09 185 GLY A N 1
ATOM 1504 C CA . GLY A 1 185 ? -14.330 -24.396 -19.578 1.00 63.09 185 GLY A CA 1
ATOM 1505 C C . GLY A 1 185 ? -13.628 -25.754 -19.678 1.00 63.09 185 GLY A C 1
ATOM 1506 O O . GLY A 1 185 ? -13.349 -26.211 -20.786 1.00 63.09 185 GLY A O 1
ATOM 1507 N N . ASP A 1 186 ? -13.377 -26.413 -18.544 1.00 61.53 186 ASP A N 1
ATOM 1508 C CA . ASP A 1 186 ? -12.750 -27.738 -18.492 1.00 61.53 186 ASP A CA 1
ATOM 1509 C C . ASP A 1 186 ? -13.717 -28.848 -18.942 1.00 61.53 186 ASP A C 1
ATOM 1511 O O . ASP A 1 186 ? -13.411 -29.613 -19.858 1.00 61.53 186 ASP A O 1
ATOM 1515 N N . LYS A 1 187 ? -14.963 -28.834 -18.440 1.00 61.78 187 LYS A N 1
ATOM 1516 C CA . LYS A 1 187 ? -16.038 -29.729 -18.916 1.00 61.78 187 LYS A CA 1
ATOM 1517 C C . LYS A 1 187 ? -16.306 -29.578 -20.419 1.00 61.78 187 LYS A C 1
ATOM 1519 O O . LYS A 1 187 ? -16.562 -30.562 -21.112 1.00 61.78 187 LYS A O 1
ATOM 1524 N N . GLY A 1 188 ? -16.222 -28.356 -20.949 1.00 57.50 188 GLY A N 1
ATOM 1525 C CA . GLY A 1 188 ? -16.351 -28.085 -22.384 1.00 57.50 188 GLY A CA 1
ATOM 1526 C C . GLY A 1 188 ? -15.202 -28.650 -23.234 1.00 57.50 188 GLY A C 1
ATOM 1527 O O . GLY A 1 188 ? -15.408 -28.958 -24.412 1.00 57.50 188 GLY A O 1
ATOM 1528 N N . LYS A 1 189 ? -14.004 -28.823 -22.659 1.00 58.00 189 LYS A N 1
ATOM 1529 C CA . LYS A 1 189 ? -12.861 -29.476 -23.318 1.00 58.00 189 LYS A CA 1
ATOM 1530 C C . LYS A 1 189 ? -12.963 -31.001 -23.257 1.00 58.00 189 LYS A C 1
ATOM 1532 O O . LYS A 1 189 ? -12.766 -31.645 -24.288 1.00 58.00 189 LYS A O 1
ATOM 1537 N N . GLU A 1 190 ? -13.363 -31.571 -22.120 1.00 54.44 190 GLU A N 1
ATOM 1538 C CA . GLU A 1 190 ? -13.609 -33.018 -21.976 1.00 54.44 190 GLU A CA 1
ATOM 1539 C C . GLU A 1 190 ? -14.750 -33.511 -22.891 1.00 54.44 190 GLU A C 1
ATOM 1541 O O . GLU A 1 190 ? -14.646 -34.562 -23.533 1.00 54.44 190 GLU A O 1
ATOM 1546 N N . GLY A 1 191 ? -15.810 -32.707 -23.046 1.00 51.94 191 GLY A N 1
ATOM 1547 C CA . GLY A 1 191 ? -16.917 -32.996 -23.966 1.00 51.94 191 GLY A CA 1
ATOM 1548 C C . GLY A 1 191 ? -16.540 -32.921 -25.451 1.00 51.94 191 GLY A C 1
ATOM 1549 O O . GLY A 1 191 ? -17.143 -33.604 -26.276 1.00 51.94 191 GLY A O 1
ATOM 1550 N N . LYS A 1 192 ? -15.519 -32.135 -25.823 1.00 52.09 192 LYS A N 1
ATOM 1551 C CA . LYS A 1 192 ? -15.014 -32.087 -27.207 1.00 52.09 192 LYS A CA 1
ATOM 1552 C C . LYS A 1 192 ? -14.044 -33.228 -27.515 1.00 52.09 192 LYS A C 1
ATOM 1554 O O . LYS A 1 192 ? -14.114 -33.761 -28.618 1.00 52.09 192 LYS A O 1
ATOM 1559 N N . GLY A 1 193 ? -13.210 -33.646 -26.556 1.00 47.41 193 GLY A N 1
ATOM 1560 C CA . GLY A 1 193 ? -12.278 -34.773 -26.724 1.00 47.41 193 GLY A CA 1
ATOM 1561 C C . GLY A 1 193 ? -12.974 -36.120 -26.966 1.00 47.41 193 GLY A C 1
ATOM 1562 O O . GLY A 1 193 ? -12.537 -36.909 -27.802 1.00 47.41 193 GLY A O 1
ATOM 1563 N N . THR A 1 194 ? -14.122 -36.346 -26.323 1.00 48.91 194 THR A N 1
ATOM 1564 C CA . THR A 1 194 ? -14.921 -37.577 -26.483 1.00 48.91 194 THR A CA 1
ATOM 1565 C C . THR A 1 194 ? -15.693 -37.649 -27.810 1.00 48.91 194 THR A C 1
ATOM 1567 O O . THR A 1 194 ? -15.969 -38.744 -28.310 1.00 48.91 194 THR A O 1
ATOM 1570 N N . VAL A 1 195 ? -16.017 -36.508 -28.431 1.00 52.31 195 VAL A N 1
ATOM 1571 C CA . VAL A 1 195 ? -16.702 -36.462 -29.738 1.00 52.31 195 VAL A CA 1
ATOM 1572 C C . VAL A 1 195 ? -15.727 -36.721 -30.894 1.00 52.31 195 VAL A C 1
ATOM 1574 O O . VAL A 1 195 ? -16.092 -37.405 -31.857 1.00 52.31 195 VAL A O 1
ATOM 1577 N N . THR A 1 196 ? -14.478 -36.252 -30.805 1.00 50.81 196 THR A N 1
ATOM 1578 C CA . THR A 1 196 ? -13.447 -36.523 -31.823 1.00 50.81 196 THR A CA 1
ATOM 1579 C C . THR A 1 196 ? -12.993 -37.985 -31.836 1.00 50.81 196 THR A C 1
ATOM 1581 O O . THR A 1 196 ? -12.795 -38.539 -32.919 1.00 50.81 196 THR A O 1
ATOM 1584 N N . GLU A 1 197 ? -12.918 -38.662 -30.686 1.00 46.44 197 GLU A N 1
ATOM 1585 C CA . GLU A 1 197 ? -12.588 -40.098 -30.635 1.00 46.44 197 GLU A CA 1
ATOM 1586 C C . GLU A 1 197 ? -13.713 -41.002 -31.166 1.00 46.44 197 GLU A C 1
ATOM 1588 O O . GLU A 1 197 ? -13.448 -41.973 -31.882 1.00 46.44 197 GLU A O 1
ATOM 1593 N N . LYS A 1 198 ? -14.987 -40.664 -30.916 1.00 47.22 198 LYS A N 1
ATOM 1594 C CA . LYS A 1 198 ? -16.124 -41.429 -31.463 1.00 47.22 198 LYS A CA 1
ATOM 1595 C C . LYS A 1 198 ? -16.294 -41.271 -32.979 1.00 47.22 198 LYS A C 1
ATOM 1597 O O . LYS A 1 198 ? -16.785 -42.201 -33.619 1.00 47.22 198 LYS A O 1
ATOM 1602 N N . LYS A 1 199 ? -15.862 -40.151 -33.576 1.00 46.38 199 LYS A N 1
ATOM 1603 C CA . LYS A 1 199 ? -15.873 -39.979 -35.043 1.00 46.38 199 LYS A CA 1
ATOM 1604 C C . LYS A 1 199 ? -14.793 -40.802 -35.754 1.00 46.38 199 LYS A C 1
ATOM 1606 O O . LYS A 1 199 ? -15.075 -41.307 -36.833 1.00 46.38 199 LYS A O 1
ATOM 1611 N N . LYS A 1 200 ? -13.620 -41.024 -35.143 1.00 45.91 200 LYS A N 1
ATOM 1612 C CA . LYS A 1 200 ? -12.558 -41.873 -35.727 1.00 45.91 200 LYS A CA 1
ATOM 1613 C C . LYS A 1 200 ? -12.891 -43.371 -35.728 1.00 45.91 200 LYS A C 1
ATOM 1615 O O . LYS A 1 200 ? -12.451 -44.083 -36.622 1.00 45.91 200 LYS A O 1
ATOM 1620 N N . LYS A 1 201 ? -13.691 -43.862 -34.771 1.00 46.50 201 LYS A N 1
ATOM 1621 C CA . LYS A 1 201 ? -14.118 -45.277 -34.742 1.00 46.50 201 LYS A CA 1
ATOM 1622 C C . LYS A 1 201 ? -15.256 -45.617 -35.713 1.00 46.50 201 LYS A C 1
ATOM 1624 O O . LYS A 1 201 ? -15.381 -46.777 -36.081 1.00 46.50 201 LYS A O 1
ATOM 1629 N N . LYS A 1 202 ? -16.064 -44.641 -36.151 1.00 47.38 202 LYS A N 1
ATOM 1630 C CA . LYS A 1 202 ? -17.171 -44.877 -37.103 1.00 47.38 202 LYS A CA 1
ATOM 1631 C C . LYS A 1 202 ? -16.759 -44.863 -38.580 1.00 47.38 202 LYS A C 1
ATOM 1633 O O . LYS A 1 202 ? -17.549 -45.286 -39.411 1.00 47.38 202 LYS A O 1
ATOM 1638 N N . THR A 1 203 ? -15.550 -44.414 -38.916 1.00 47.41 203 THR A N 1
ATOM 1639 C CA . THR A 1 203 ? -15.049 -44.411 -40.304 1.00 47.41 203 THR A CA 1
ATOM 1640 C C . THR A 1 203 ? -14.305 -45.688 -40.707 1.00 47.41 203 THR A C 1
ATOM 1642 O O . THR A 1 203 ? -14.025 -45.854 -41.884 1.00 47.41 203 THR A O 1
ATOM 1645 N N . ASN A 1 204 ? -14.034 -46.614 -39.775 1.00 47.25 204 ASN A N 1
ATOM 1646 C CA . ASN A 1 204 ? -13.296 -47.859 -40.049 1.00 47.25 204 ASN A CA 1
ATOM 1647 C C . ASN A 1 204 ? -14.178 -49.120 -40.161 1.00 47.25 204 ASN A C 1
ATOM 1649 O O . ASN A 1 204 ? -13.641 -50.222 -40.160 1.00 47.25 204 ASN A O 1
ATOM 1653 N N . SER A 1 205 ? -15.510 -48.998 -40.231 1.00 48.03 205 SER A N 1
ATOM 1654 C CA . SER A 1 205 ? -16.408 -50.168 -40.278 1.00 48.03 205 SER A CA 1
ATOM 1655 C C . SER A 1 205 ? -17.215 -50.331 -41.569 1.00 48.03 205 SER A C 1
ATOM 1657 O O . SER A 1 205 ? -18.102 -51.172 -41.586 1.00 48.03 205 SER A O 1
ATOM 1659 N N . ASN A 1 206 ? -16.926 -49.578 -42.635 1.00 46.09 206 ASN A N 1
ATOM 1660 C CA . ASN A 1 206 ? -17.555 -49.778 -43.947 1.00 46.09 206 ASN A CA 1
ATOM 1661 C C . ASN A 1 206 ? -16.482 -49.890 -45.037 1.00 46.09 206 ASN A C 1
ATOM 1663 O O . ASN A 1 206 ? -16.193 -48.931 -45.748 1.00 46.09 206 ASN A O 1
ATOM 1667 N N . SER A 1 207 ? -15.896 -51.076 -45.152 1.00 46.56 207 SER A N 1
ATOM 1668 C CA . SER A 1 207 ? -15.217 -51.528 -46.365 1.00 46.56 207 SER A CA 1
ATOM 1669 C C . SER A 1 207 ? -15.343 -53.048 -46.437 1.00 46.56 207 SER A C 1
ATOM 1671 O O . SER A 1 207 ? -14.554 -53.760 -45.818 1.00 46.56 207 SER A O 1
ATOM 1673 N N . ASN A 1 208 ? -16.384 -53.503 -47.132 1.00 38.84 208 ASN A N 1
ATOM 1674 C CA . ASN A 1 208 ? -16.487 -54.813 -47.768 1.00 38.84 208 ASN A CA 1
ATOM 1675 C C . ASN A 1 208 ? -17.275 -54.632 -49.063 1.00 38.84 208 ASN A C 1
ATOM 1677 O O . ASN A 1 208 ? -18.305 -53.920 -48.999 1.00 38.84 208 ASN A O 1
#

InterPro domains:
  IPR029044 Nucleotide-diphospho-sugar transferases [G3DSA:3.90.550.10] (3-139)

Organism: NCBI:txid116794

Sequence (208 aa):
MEKWQDSDATLILNPLLPLHIFLPPRTHPLHPRTYLLTTRDHNGLNTGVLFLRIHQQSLKFLLAALSIPLWAPDLERSLGWSFDQGAIAALCEREPWSRGVVWQPKRWWNGYEFEVRPGALLVHMPGQTDAERVPRMAGWLEKIEREGEWAVGVEGVKGLEGEIEAFWRGEAERVGRKKERGREGDKGKEGKGTVTEKKKKKTNSNSN

Foldseek 3Di:
DDKDAAPFQKDFQAPQEDPCLLAQDPPFPLNVQAAKEFAQDPVGGDVRIIDGDPDPLSVVLQCQLVCCCVPPVVQQVVQPDPSSRSSSRVQCPDPPSVSNYDYDYCQQANDAPVSDDAQHRIHHHPDDDPVRSVVVVVVVVVVSVVDVRRHDHPVSPPCNSVVSVVRSVVVSVVVVVVVVVVVVVVVVVVVVVVVVVVVVVVVPPDDD